Protein AF-X8H1E7-F1 (afdb_monomer_lite)

Secondary structure (DSSP, 8-state):
-----HHHHHHHHHHHHHHHHH--GGGHHHHHHHHHHHH-GGGGTTEEEEE-TTS-EEEEEE-SSSEEEEEESSTT-EEEEEE-TT--EEEEEE-GGGHHHHHHHHHHHTTEEPPPEEEETTTTEEEESS--EE--TTSTGGGSHHHHHHHHS-HHHHHHHHH---TTGGGHHHHS----TT--------

Sequence (190 aa):
MYEPSKNTVYIAIAFTSIAALVGVYSYWDDISYALCDVVKPEANNGEVRLVDDEGKSYTLINHGDGKETALYDDAEKSVTFHRDEKGDIIWDAGLASLIPTLAVGYYAFHGFSAPTAYMDAPSMTYRATSPLTPFDASTGASKSNSARVARTINEMTRNRYNTKTSNRAHRIGEKYGFGSVGARTSSGAS

Structure (mmCIF, N/CA/C/O backbone):
data_AF-X8H1E7-F1
#
_entry.id   AF-X8H1E7-F1
#
loop_
_atom_site.group_PDB
_atom_site.id
_atom_site.type_symbol
_atom_site.label_atom_id
_atom_site.label_alt_id
_atom_site.label_comp_id
_atom_site.label_asym_id
_atom_site.label_entity_id
_atom_site.label_seq_id
_atom_site.pdbx_PDB_ins_code
_atom_site.Cartn_x
_atom_site.Cartn_y
_atom_site.Cartn_z
_atom_site.occupancy
_atom_site.B_iso_or_equiv
_atom_site.auth_seq_id
_atom_site.auth_comp_id
_atom_site.auth_asym_id
_atom_site.auth_atom_id
_atom_site.pdbx_PDB_model_num
ATOM 1 N N . MET A 1 1 ? 35.673 9.311 -20.288 1.00 45.22 1 MET A N 1
ATOM 2 C CA . MET A 1 1 ? 34.444 8.833 -20.957 1.00 45.22 1 MET A CA 1
ATOM 3 C C . MET A 1 1 ? 33.704 7.948 -19.973 1.00 45.22 1 MET A C 1
ATOM 5 O O . MET A 1 1 ? 34.342 7.091 -19.382 1.00 45.22 1 MET A O 1
ATOM 9 N N . TYR A 1 2 ? 32.422 8.213 -19.724 1.00 56.69 2 TYR A N 1
ATOM 10 C CA . TYR A 1 2 ? 31.585 7.343 -18.895 1.00 56.69 2 TYR A CA 1
ATOM 11 C C . TYR A 1 2 ? 31.125 6.159 -19.746 1.00 56.69 2 TYR A C 1
ATOM 13 O O . TYR A 1 2 ? 30.546 6.373 -20.810 1.00 56.69 2 TYR A O 1
ATOM 21 N N . GLU A 1 3 ? 31.404 4.938 -19.299 1.00 66.94 3 GLU A N 1
ATOM 22 C CA . GLU A 1 3 ? 30.962 3.715 -19.964 1.00 66.94 3 GLU A CA 1
ATOM 23 C C . GLU A 1 3 ? 29.740 3.172 -19.201 1.00 66.94 3 GLU A C 1
ATOM 25 O O . GLU A 1 3 ? 29.860 2.811 -18.025 1.00 66.94 3 GLU A O 1
ATOM 30 N N . PRO A 1 4 ? 28.532 3.200 -19.792 1.00 71.69 4 PRO A N 1
ATOM 31 C CA . PRO A 1 4 ? 27.320 2.797 -19.093 1.00 71.69 4 PRO A CA 1
ATOM 32 C C . PRO A 1 4 ? 27.321 1.292 -18.807 1.00 71.69 4 PRO A C 1
ATOM 34 O O . PRO A 1 4 ? 27.738 0.478 -19.629 1.00 71.69 4 PRO A O 1
ATOM 37 N N . SER A 1 5 ? 26.800 0.907 -17.639 1.00 79.25 5 SER A N 1
ATOM 38 C CA . SER A 1 5 ? 26.659 -0.509 -17.281 1.00 79.25 5 SER A CA 1
ATOM 39 C C . SER A 1 5 ? 25.689 -1.236 -18.225 1.00 79.25 5 SER A C 1
ATOM 41 O O . SER A 1 5 ? 24.766 -0.624 -18.766 1.00 79.25 5 SER A O 1
ATOM 43 N N . LYS A 1 6 ? 25.830 -2.562 -18.372 1.00 76.75 6 LYS A N 1
ATOM 44 C CA . LYS A 1 6 ? 24.918 -3.381 -19.198 1.00 76.75 6 LYS A CA 1
ATOM 45 C C . LYS A 1 6 ? 23.444 -3.176 -18.816 1.00 76.75 6 LYS A C 1
ATOM 47 O O . LYS A 1 6 ? 22.611 -3.002 -19.699 1.00 76.75 6 LYS A O 1
ATOM 52 N N . ASN A 1 7 ? 23.133 -3.100 -17.518 1.00 72.50 7 ASN A N 1
ATOM 53 C CA . ASN A 1 7 ? 21.770 -2.854 -17.030 1.00 72.50 7 ASN A CA 1
ATOM 54 C C . ASN A 1 7 ? 21.266 -1.465 -17.446 1.00 72.50 7 ASN A C 1
ATOM 56 O O . ASN A 1 7 ? 20.119 -1.327 -17.855 1.00 72.50 7 ASN A O 1
ATOM 60 N N . THR A 1 8 ? 22.129 -0.444 -17.405 1.00 74.19 8 THR A N 1
ATOM 61 C CA . THR A 1 8 ? 21.801 0.917 -17.862 1.00 74.19 8 THR A CA 1
ATOM 62 C C . THR A 1 8 ? 21.432 0.935 -19.345 1.00 74.19 8 THR A C 1
ATOM 64 O O . THR A 1 8 ? 20.466 1.593 -19.723 1.00 74.19 8 THR A O 1
ATOM 67 N N . VAL A 1 9 ? 22.163 0.189 -20.176 1.00 72.69 9 VAL A N 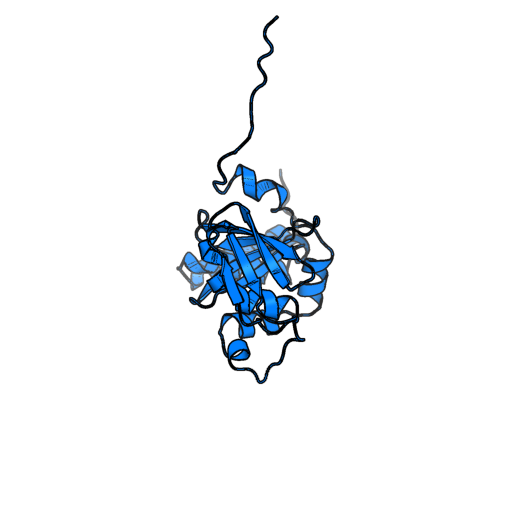1
ATOM 68 C CA . VAL A 1 9 ? 21.893 0.090 -21.618 1.00 72.69 9 VAL A CA 1
ATOM 69 C C . VAL A 1 9 ? 20.569 -0.631 -21.885 1.00 72.69 9 VAL A C 1
ATOM 71 O O . VAL A 1 9 ? 19.754 -0.122 -22.650 1.00 72.69 9 VAL A O 1
ATOM 74 N N . TYR A 1 10 ? 20.307 -1.765 -21.225 1.00 72.31 10 TYR A N 1
ATOM 75 C CA . TYR A 1 10 ? 19.039 -2.491 -21.382 1.00 72.31 10 TYR A CA 1
ATOM 76 C C . TYR A 1 10 ? 17.830 -1.667 -20.947 1.00 72.31 10 TYR A C 1
ATOM 78 O O . TYR A 1 10 ? 16.825 -1.630 -21.655 1.00 72.31 10 TYR A O 1
ATOM 86 N N . ILE A 1 11 ? 17.945 -0.969 -19.817 1.00 72.69 11 ILE A N 1
ATOM 87 C CA . ILE A 1 11 ? 16.899 -0.075 -19.325 1.00 72.69 11 ILE A CA 1
ATOM 88 C C . ILE A 1 11 ? 16.639 1.040 -20.346 1.00 72.69 11 ILE A C 1
ATOM 90 O O . ILE A 1 11 ? 15.492 1.259 -20.729 1.00 72.69 11 ILE A O 1
ATOM 94 N N . ALA A 1 12 ? 17.688 1.697 -20.849 1.00 69.12 12 ALA A N 1
ATOM 95 C CA . ALA A 1 12 ? 17.550 2.763 -21.838 1.00 69.12 12 ALA A CA 1
ATOM 96 C C . ALA A 1 12 ? 16.874 2.283 -23.135 1.00 69.12 12 ALA A C 1
ATOM 98 O O . ALA A 1 12 ? 15.976 2.958 -23.629 1.00 69.12 12 ALA A O 1
ATOM 99 N N . ILE A 1 13 ? 17.255 1.108 -23.654 1.00 70.19 13 ILE A N 1
ATOM 100 C CA . ILE A 1 13 ? 16.641 0.510 -24.854 1.00 70.19 13 ILE A CA 1
ATOM 101 C C . ILE A 1 13 ? 15.160 0.180 -24.618 1.00 70.19 13 ILE A C 1
ATOM 103 O O . ILE A 1 13 ? 14.323 0.421 -25.490 1.00 70.19 13 ILE A O 1
ATOM 107 N N . ALA A 1 14 ? 14.808 -0.355 -23.448 1.00 68.19 14 ALA A N 1
ATOM 108 C CA . ALA A 1 14 ? 13.420 -0.667 -23.125 1.00 68.19 14 ALA A CA 1
ATOM 109 C C . ALA A 1 14 ? 12.560 0.605 -23.017 1.00 68.19 14 ALA A C 1
ATOM 111 O O . ALA A 1 14 ? 11.480 0.664 -23.605 1.00 68.19 14 ALA A O 1
ATOM 112 N N . PHE A 1 15 ? 13.059 1.654 -22.355 1.00 68.31 15 PHE A N 1
ATOM 113 C CA . PHE A 1 15 ? 12.356 2.937 -22.262 1.00 68.31 15 PHE A CA 1
ATOM 114 C C . PHE A 1 15 ? 12.151 3.601 -23.630 1.00 68.31 15 PHE A C 1
ATOM 116 O O . PHE A 1 15 ? 11.044 4.062 -23.910 1.00 68.31 15 PHE A O 1
ATOM 123 N N . THR A 1 16 ? 13.163 3.620 -24.508 1.00 63.16 16 THR A N 1
ATOM 124 C CA . THR A 1 16 ? 13.024 4.211 -25.854 1.00 63.16 16 THR A CA 1
ATOM 125 C C . THR A 1 16 ? 12.046 3.432 -26.731 1.00 63.16 16 THR A C 1
ATOM 127 O O . THR A 1 16 ? 11.277 4.040 -27.476 1.00 63.16 16 THR A O 1
ATOM 130 N N . SER A 1 17 ? 12.014 2.105 -26.597 1.00 60.66 17 SER A N 1
ATOM 131 C CA . SER A 1 17 ? 11.079 1.242 -27.329 1.00 60.66 17 SER A CA 1
ATOM 132 C C . SER A 1 17 ? 9.625 1.465 -26.894 1.00 60.66 17 SER A C 1
ATOM 134 O O . SER A 1 17 ? 8.731 1.529 -27.734 1.00 60.66 17 SER A O 1
ATOM 136 N N . ILE A 1 18 ? 9.379 1.633 -25.589 1.00 61.84 18 ILE A N 1
ATOM 137 C CA . ILE A 1 18 ? 8.033 1.865 -25.039 1.00 61.84 18 ILE A CA 1
ATOM 138 C C . ILE A 1 18 ? 7.563 3.305 -25.307 1.00 61.84 18 ILE A C 1
ATOM 140 O O . ILE A 1 18 ? 6.402 3.514 -25.662 1.00 61.84 18 ILE A O 1
ATOM 144 N N . ALA A 1 19 ? 8.461 4.296 -25.223 1.00 60.09 19 ALA A N 1
ATOM 145 C CA . ALA A 1 19 ? 8.151 5.700 -25.523 1.00 60.09 19 ALA A CA 1
ATOM 146 C C . ALA A 1 19 ? 7.616 5.880 -26.949 1.00 60.09 19 ALA A C 1
ATOM 148 O O . ALA A 1 19 ? 6.687 6.655 -27.169 1.00 60.09 19 ALA A O 1
ATOM 149 N N . ALA A 1 20 ? 8.184 5.136 -27.902 1.00 59.09 20 ALA A N 1
ATOM 150 C CA . ALA A 1 20 ? 7.786 5.166 -29.305 1.00 59.09 20 ALA A CA 1
ATOM 151 C C . ALA A 1 20 ? 6.394 4.557 -29.567 1.00 59.09 20 ALA A C 1
ATOM 153 O O . ALA A 1 20 ? 5.802 4.836 -30.606 1.00 59.09 20 ALA A O 1
ATOM 154 N N . LEU A 1 21 ? 5.871 3.739 -28.645 1.00 57.88 21 LEU A N 1
ATOM 155 C CA . LEU A 1 21 ? 4.601 3.022 -28.799 1.00 57.88 21 LEU A CA 1
ATOM 156 C C . LEU A 1 21 ? 3.426 3.691 -28.083 1.00 57.88 21 LEU A C 1
ATOM 158 O O . LEU A 1 21 ? 2.322 3.702 -28.620 1.00 57.88 21 LEU A O 1
ATOM 162 N N . VAL A 1 22 ? 3.629 4.194 -26.861 1.00 55.81 22 VAL A N 1
ATOM 163 C CA . VAL A 1 22 ? 2.497 4.437 -25.946 1.00 55.81 22 VAL A CA 1
ATOM 164 C C . VAL A 1 22 ? 2.118 5.913 -25.833 1.00 55.81 22 VAL A C 1
ATOM 166 O O . VAL A 1 22 ? 0.977 6.195 -25.498 1.00 55.81 22 VAL A O 1
ATOM 169 N N . GLY A 1 23 ? 3.007 6.865 -26.145 1.00 48.59 23 GLY A N 1
ATOM 170 C CA . GLY A 1 23 ? 2.704 8.308 -26.247 1.00 48.59 23 GLY A CA 1
ATOM 171 C C . GLY A 1 23 ? 2.131 9.010 -24.999 1.00 48.59 23 GLY A C 1
ATOM 172 O O . GLY A 1 23 ? 2.003 10.232 -24.997 1.00 48.59 23 GLY A O 1
ATOM 173 N N . VAL A 1 24 ? 1.790 8.281 -23.934 1.00 54.44 24 VAL A N 1
ATOM 174 C CA . VAL A 1 24 ? 1.043 8.790 -22.781 1.00 54.44 24 VAL A CA 1
ATOM 175 C C . VAL A 1 24 ? 1.924 8.764 -21.536 1.00 54.44 24 VAL A C 1
ATOM 177 O O . VAL A 1 24 ? 2.393 7.714 -21.101 1.00 54.44 24 VAL A O 1
ATOM 180 N N . TYR A 1 25 ? 2.121 9.942 -20.941 1.00 57.72 25 TYR A N 1
ATOM 181 C CA . TYR A 1 25 ? 3.001 10.139 -19.791 1.00 57.72 25 TYR A CA 1
ATOM 182 C C . TYR A 1 25 ? 2.487 9.527 -18.472 1.00 57.72 25 TYR A C 1
ATOM 184 O O . TYR A 1 25 ? 3.275 9.326 -17.554 1.00 57.72 25 TYR A O 1
ATOM 192 N N . SER A 1 26 ? 1.195 9.205 -18.368 1.00 59.78 26 SER A N 1
ATOM 193 C CA . SER A 1 26 ? 0.555 8.789 -17.109 1.00 59.78 26 SER A CA 1
ATOM 194 C C . SER A 1 26 ? 0.911 7.381 -16.624 1.00 59.78 26 SER A C 1
ATOM 196 O O . SER A 1 26 ? 0.571 7.049 -15.500 1.00 59.78 26 SER A O 1
ATOM 198 N N . TYR A 1 27 ? 1.567 6.552 -17.442 1.00 70.19 27 TYR A N 1
ATOM 199 C CA . TYR A 1 27 ? 1.912 5.164 -17.085 1.00 70.19 27 TYR A CA 1
ATOM 200 C C . TYR A 1 27 ? 3.412 4.940 -16.891 1.00 70.19 27 TYR A C 1
ATOM 202 O O . TYR A 1 27 ? 3.842 3.811 -16.653 1.00 70.19 27 TYR A O 1
ATOM 210 N N . TRP A 1 28 ? 4.232 5.989 -17.018 1.00 77.25 28 TRP A N 1
ATOM 211 C CA . TRP A 1 28 ? 5.689 5.853 -16.953 1.00 77.25 28 TRP A CA 1
ATOM 212 C C . TRP A 1 28 ? 6.166 5.244 -15.648 1.00 77.25 28 TRP A C 1
ATOM 214 O O . TRP A 1 28 ? 7.135 4.494 -15.641 1.00 77.25 28 TRP A O 1
ATOM 224 N N . ASP A 1 29 ? 5.469 5.542 -14.569 1.00 82.50 29 ASP A N 1
ATOM 225 C CA . ASP A 1 29 ? 5.799 5.134 -13.218 1.00 82.50 29 ASP A CA 1
ATOM 226 C C . ASP A 1 29 ? 5.523 3.638 -12.974 1.00 82.50 29 ASP A C 1
ATOM 228 O O . ASP A 1 29 ? 6.336 2.948 -12.346 1.00 82.50 29 ASP A O 1
ATOM 232 N N . ASP A 1 30 ? 4.451 3.111 -13.571 1.00 83.06 30 ASP A N 1
ATOM 233 C CA . ASP A 1 30 ? 4.126 1.681 -13.597 1.00 83.06 30 ASP A CA 1
ATOM 234 C C . ASP A 1 30 ? 5.052 0.910 -14.554 1.00 83.06 30 ASP A C 1
ATOM 236 O O . ASP A 1 30 ? 5.577 -0.150 -14.205 1.00 83.06 30 ASP A O 1
ATOM 240 N N . ILE A 1 31 ? 5.331 1.475 -15.737 1.00 81.25 31 ILE A N 1
ATOM 241 C CA . ILE A 1 31 ? 6.280 0.920 -16.717 1.00 81.25 31 ILE A CA 1
ATOM 242 C C . ILE A 1 31 ? 7.686 0.841 -16.117 1.00 81.25 31 ILE A C 1
ATOM 244 O O . ILE A 1 31 ? 8.355 -0.185 -16.235 1.00 81.25 31 ILE A O 1
ATOM 248 N N . SER A 1 32 ? 8.128 1.912 -15.456 1.00 83.62 32 SER A N 1
ATOM 249 C CA . SER A 1 32 ? 9.438 1.986 -14.810 1.00 83.62 32 SER A CA 1
ATOM 250 C C . SER A 1 32 ? 9.561 0.934 -13.725 1.00 83.62 32 SER A C 1
ATOM 252 O O . SER A 1 32 ? 10.564 0.225 -13.678 1.00 83.62 32 SER A O 1
ATOM 254 N N . TYR A 1 33 ? 8.531 0.793 -12.885 1.00 87.12 33 TYR A N 1
ATOM 255 C CA . TYR A 1 33 ? 8.518 -0.224 -11.846 1.00 87.12 33 TYR A CA 1
ATOM 256 C C . TYR A 1 33 ? 8.598 -1.630 -12.442 1.00 87.12 33 TYR A C 1
ATOM 258 O O . TYR A 1 33 ? 9.482 -2.391 -12.054 1.00 87.12 33 TYR A O 1
ATOM 266 N N . ALA A 1 34 ? 7.738 -1.961 -13.411 1.00 86.38 34 ALA A N 1
ATOM 267 C CA . ALA A 1 34 ? 7.703 -3.282 -14.036 1.00 86.38 34 ALA A CA 1
ATOM 268 C C . ALA A 1 34 ? 9.021 -3.628 -14.749 1.00 86.38 34 ALA A C 1
ATOM 270 O O . ALA A 1 34 ? 9.523 -4.745 -14.628 1.00 86.38 34 ALA A O 1
ATOM 271 N N . LEU A 1 35 ? 9.622 -2.664 -15.450 1.00 84.75 35 LEU A N 1
ATOM 272 C CA . LEU A 1 35 ? 10.914 -2.846 -16.108 1.00 84.75 35 LEU A CA 1
ATOM 273 C C . LEU A 1 35 ? 12.042 -3.054 -15.093 1.00 84.75 35 LEU A C 1
ATOM 275 O O . LEU A 1 35 ? 12.854 -3.967 -15.256 1.00 84.75 35 LEU A O 1
ATOM 279 N N . CYS A 1 36 ? 12.092 -2.228 -14.044 1.00 85.94 36 CYS A N 1
ATOM 280 C CA . CYS A 1 36 ? 13.044 -2.403 -12.954 1.00 85.94 36 CYS A CA 1
ATOM 281 C C . CYS A 1 36 ? 12.858 -3.764 -12.289 1.00 85.94 36 CYS A C 1
ATOM 283 O O . CYS A 1 36 ? 13.849 -4.424 -12.014 1.00 85.94 36 CYS A O 1
ATOM 285 N N . ASP A 1 37 ? 11.628 -4.244 -12.115 1.00 85.38 37 ASP A N 1
ATOM 286 C CA . ASP A 1 37 ? 11.382 -5.533 -11.474 1.00 85.38 37 ASP A CA 1
ATOM 287 C C . ASP A 1 37 ? 12.004 -6.713 -12.236 1.00 85.38 37 ASP A C 1
ATOM 289 O O . ASP A 1 37 ? 12.444 -7.685 -11.626 1.00 85.38 37 ASP A O 1
ATOM 293 N N . VAL A 1 38 ? 12.107 -6.592 -13.562 1.00 84.50 38 VAL A N 1
ATOM 294 C CA . VAL A 1 38 ? 12.705 -7.607 -14.440 1.00 84.50 38 VAL A CA 1
ATOM 295 C C . VAL A 1 38 ? 14.215 -7.416 -14.610 1.00 84.50 38 VAL A C 1
ATOM 297 O O . VAL A 1 38 ? 14.971 -8.384 -14.565 1.00 84.50 38 VAL A O 1
ATOM 300 N N . VAL A 1 39 ? 14.672 -6.182 -14.846 1.00 83.69 39 VAL A N 1
ATOM 301 C CA . VAL A 1 39 ? 16.054 -5.899 -15.286 1.00 83.69 39 VAL A CA 1
ATOM 302 C C . VAL A 1 39 ? 16.974 -5.520 -14.128 1.00 83.69 39 VAL A C 1
ATOM 304 O O . VAL A 1 39 ? 18.175 -5.792 -14.166 1.00 83.69 39 VAL A O 1
ATOM 307 N N . LYS A 1 40 ? 16.428 -4.848 -13.115 1.00 86.12 40 LYS A N 1
ATOM 308 C CA . LYS A 1 40 ? 17.173 -4.314 -11.975 1.00 86.12 40 LYS A CA 1
ATOM 309 C C . LYS A 1 40 ? 16.310 -4.353 -10.704 1.00 86.12 40 LYS A C 1
ATOM 311 O O . LYS A 1 40 ? 15.963 -3.292 -10.172 1.00 86.12 40 LYS A O 1
ATOM 316 N N . PRO A 1 41 ? 15.914 -5.551 -10.233 1.00 84.69 41 PRO A N 1
ATOM 317 C CA . PRO A 1 41 ? 14.927 -5.706 -9.164 1.00 84.69 41 PRO A CA 1
ATOM 318 C C . PRO A 1 41 ? 15.330 -4.988 -7.872 1.00 84.69 41 PRO A C 1
ATOM 320 O O . PRO A 1 41 ? 14.475 -4.537 -7.110 1.00 84.69 41 PRO A O 1
ATOM 323 N N . GLU A 1 42 ? 16.628 -4.829 -7.624 1.00 87.19 42 GLU A N 1
ATOM 324 C CA . GLU A 1 42 ? 17.160 -4.098 -6.480 1.00 87.19 42 GLU A CA 1
ATOM 325 C C . GLU A 1 42 ? 16.832 -2.595 -6.489 1.00 87.19 42 GLU A C 1
ATOM 327 O O . GLU A 1 42 ? 16.895 -1.953 -5.441 1.00 87.19 42 GLU A O 1
ATOM 332 N N . ALA A 1 43 ? 16.467 -2.021 -7.642 1.00 87.44 43 ALA A N 1
ATOM 333 C CA . ALA A 1 43 ? 16.005 -0.637 -7.734 1.00 87.44 43 ALA A CA 1
ATOM 334 C C . ALA A 1 43 ? 14.638 -0.433 -7.061 1.00 87.44 43 ALA A C 1
ATOM 336 O O . ALA A 1 43 ? 14.378 0.658 -6.567 1.00 87.44 43 ALA A O 1
ATOM 337 N N . ASN A 1 44 ? 13.829 -1.495 -6.984 1.00 93.12 44 ASN A N 1
ATOM 338 C CA . ASN A 1 44 ? 12.518 -1.515 -6.334 1.00 93.12 44 ASN A CA 1
ATOM 339 C C . ASN A 1 44 ? 12.589 -2.071 -4.896 1.00 93.12 44 ASN A C 1
ATOM 341 O O . ASN A 1 44 ? 11.575 -2.477 -4.331 1.00 93.12 44 ASN A O 1
ATOM 345 N N . ASN A 1 45 ? 13.782 -2.176 -4.300 1.00 95.31 45 ASN A N 1
ATOM 346 C CA . ASN A 1 45 ? 13.914 -2.652 -2.922 1.00 95.31 45 ASN A CA 1
ATOM 347 C C . ASN A 1 45 ? 13.093 -1.777 -1.970 1.00 95.31 45 ASN A C 1
ATOM 349 O O . ASN A 1 45 ? 13.197 -0.555 -2.025 1.00 95.31 45 ASN A O 1
ATOM 353 N N . GLY A 1 46 ? 12.305 -2.405 -1.094 1.00 96.19 46 GLY A N 1
ATOM 354 C CA . GLY A 1 46 ? 11.423 -1.685 -0.176 1.00 96.19 46 GLY A CA 1
ATOM 3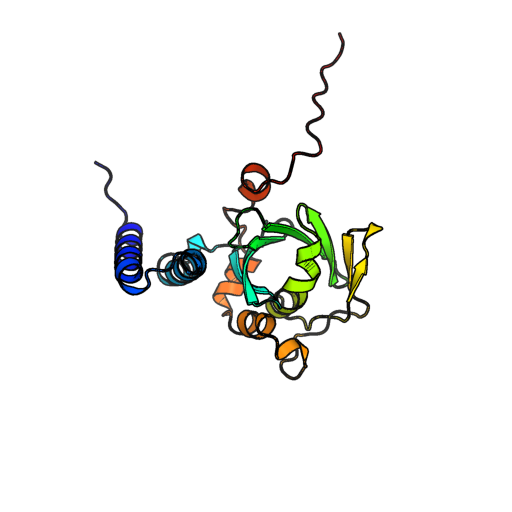55 C C . GLY A 1 46 ? 10.257 -0.969 -0.858 1.00 96.19 46 GLY A C 1
ATOM 356 O O . GLY A 1 46 ? 9.662 -0.092 -0.244 1.00 96.19 46 GLY A O 1
ATOM 357 N N . GLU A 1 47 ? 9.943 -1.281 -2.119 1.00 95.81 47 GLU A N 1
ATOM 358 C CA . GLU A 1 47 ? 8.912 -0.576 -2.880 1.00 95.81 47 GLU A CA 1
ATOM 359 C C . GLU A 1 47 ? 7.976 -1.531 -3.608 1.00 95.81 47 GLU A C 1
ATOM 361 O O . GLU A 1 47 ? 8.387 -2.539 -4.195 1.00 95.81 47 GLU A O 1
ATOM 366 N N . VAL A 1 48 ? 6.695 -1.177 -3.622 1.00 96.31 48 VAL A N 1
ATOM 367 C CA . VAL A 1 48 ? 5.696 -1.918 -4.379 1.00 96.31 48 VAL A CA 1
ATOM 368 C C . VAL A 1 48 ? 4.672 -1.001 -5.025 1.00 96.31 48 VAL A C 1
ATOM 370 O O . VAL A 1 48 ? 4.245 -0.016 -4.429 1.00 96.31 48 VAL A O 1
ATOM 373 N N . ARG A 1 49 ? 4.288 -1.321 -6.264 1.00 94.88 49 ARG A N 1
ATOM 374 C CA . ARG A 1 49 ? 3.200 -0.636 -6.964 1.00 94.88 49 ARG A CA 1
ATOM 375 C C . ARG A 1 49 ? 1.862 -1.242 -6.581 1.00 94.88 49 ARG A C 1
ATOM 377 O O . ARG A 1 49 ? 1.664 -2.452 -6.689 1.00 94.88 49 ARG A O 1
ATOM 384 N N . LEU A 1 50 ? 0.959 -0.381 -6.141 1.00 95.00 50 LEU A N 1
ATOM 385 C CA . LEU A 1 50 ? -0.408 -0.710 -5.770 1.00 95.00 50 LEU A CA 1
ATOM 386 C C . LEU A 1 50 ? -1.366 0.283 -6.426 1.00 95.00 50 LEU A C 1
ATOM 388 O O . LEU A 1 50 ? -0.958 1.281 -7.017 1.00 95.00 50 LEU A O 1
ATOM 392 N N . VAL A 1 51 ? -2.651 -0.029 -6.319 1.00 93.75 51 VAL A N 1
ATOM 393 C CA . VAL A 1 51 ? -3.751 0.802 -6.799 1.00 93.75 51 VAL A CA 1
ATOM 394 C C . VAL A 1 51 ? -4.725 0.984 -5.644 1.00 93.75 51 VAL A C 1
ATOM 396 O O . VAL A 1 51 ? -4.955 0.035 -4.891 1.00 93.75 51 VAL A O 1
ATOM 399 N N . ASP A 1 52 ? -5.260 2.188 -5.474 1.00 93.81 52 ASP A N 1
ATOM 400 C CA . ASP A 1 52 ? -6.277 2.481 -4.462 1.00 93.81 52 ASP A CA 1
ATOM 401 C C . ASP A 1 52 ? -7.694 2.119 -4.955 1.00 93.81 52 ASP A C 1
ATOM 403 O O . ASP A 1 52 ? -7.898 1.665 -6.086 1.00 93.81 52 ASP A O 1
ATOM 407 N N . ASP A 1 53 ? -8.704 2.280 -4.104 1.00 90.69 53 ASP A N 1
ATOM 408 C CA . ASP A 1 53 ? -10.091 1.972 -4.476 1.00 90.69 53 ASP A CA 1
ATOM 409 C C . ASP A 1 53 ? -10.685 2.938 -5.518 1.00 90.69 53 ASP A C 1
ATOM 411 O O . ASP A 1 53 ? -11.677 2.601 -6.168 1.00 90.69 53 ASP A O 1
ATOM 415 N N . GLU A 1 54 ? -10.060 4.097 -5.741 1.00 90.62 54 GLU A N 1
ATOM 416 C CA . GLU A 1 54 ? -10.422 5.046 -6.800 1.00 90.62 54 GLU A CA 1
ATOM 417 C C . GLU A 1 54 ? -9.739 4.726 -8.142 1.00 90.62 54 GLU A C 1
ATOM 419 O O . GLU A 1 54 ? -10.004 5.388 -9.148 1.00 90.62 54 GLU A O 1
ATOM 424 N N . GLY A 1 55 ? -8.885 3.698 -8.190 1.00 89.81 55 GLY A N 1
ATOM 425 C CA . GLY A 1 55 ? -8.156 3.296 -9.391 1.00 89.81 55 GLY A CA 1
ATOM 426 C C . GLY A 1 55 ? -6.874 4.091 -9.640 1.00 89.81 55 GLY A C 1
ATOM 427 O O . GLY A 1 55 ? -6.344 4.042 -10.750 1.00 89.81 55 GLY A O 1
ATOM 428 N N . LYS A 1 56 ? -6.368 4.822 -8.643 1.00 91.44 56 LYS A N 1
ATOM 429 C CA . LYS A 1 56 ? -5.125 5.593 -8.741 1.00 91.44 56 LYS A CA 1
ATOM 430 C C . LYS A 1 56 ? -3.931 4.741 -8.325 1.00 91.44 56 LYS A C 1
ATOM 432 O O . LYS A 1 56 ? -3.932 4.138 -7.251 1.00 91.44 56 LYS A O 1
ATOM 437 N N . SER A 1 57 ? -2.904 4.727 -9.170 1.00 92.25 57 SER A N 1
ATOM 438 C CA . SER A 1 57 ? -1.631 4.070 -8.882 1.00 92.25 57 SER A CA 1
ATOM 439 C C . SER A 1 57 ? -0.834 4.844 -7.830 1.00 92.25 57 SER A C 1
ATOM 441 O O . SER A 1 57 ? -0.793 6.079 -7.822 1.00 92.25 57 SER A O 1
ATOM 443 N N . TYR A 1 58 ? -0.172 4.104 -6.944 1.00 93.56 58 TYR A N 1
ATOM 444 C CA . TYR A 1 58 ? 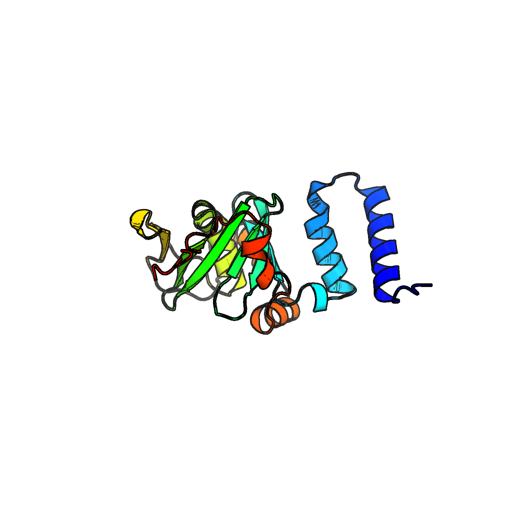0.790 4.645 -5.991 1.00 93.56 58 TYR A CA 1
ATOM 445 C C . TYR A 1 58 ? 1.930 3.655 -5.744 1.00 93.56 58 TYR A C 1
ATOM 447 O O . TYR A 1 58 ? 1.785 2.438 -5.891 1.00 93.56 58 TYR A O 1
ATOM 455 N N . THR A 1 59 ? 3.092 4.178 -5.358 1.00 94.88 59 THR A N 1
ATOM 456 C CA . THR A 1 59 ? 4.160 3.367 -4.772 1.00 94.88 59 THR A CA 1
ATOM 457 C C . THR A 1 59 ? 3.977 3.335 -3.262 1.00 94.88 59 THR A C 1
ATOM 459 O O . THR A 1 59 ? 4.021 4.381 -2.618 1.00 94.88 59 THR A O 1
ATOM 462 N N . LEU A 1 60 ? 3.830 2.146 -2.686 1.00 96.81 60 LEU A N 1
ATOM 463 C CA . LEU A 1 60 ? 4.020 1.935 -1.259 1.00 96.81 60 LEU A CA 1
ATOM 464 C C . LEU A 1 60 ? 5.518 1.753 -0.976 1.00 96.81 60 LEU A C 1
ATOM 466 O O . LEU A 1 60 ? 6.191 0.960 -1.639 1.00 96.81 60 LEU A O 1
ATOM 470 N N . ILE A 1 61 ? 6.037 2.517 -0.020 1.00 96.31 61 ILE A N 1
ATOM 471 C CA . ILE A 1 61 ? 7.462 2.656 0.287 1.00 96.31 61 ILE A CA 1
ATOM 472 C C . ILE A 1 61 ? 7.694 2.240 1.738 1.00 96.31 61 ILE A C 1
ATOM 474 O O . ILE A 1 61 ? 7.175 2.888 2.642 1.00 96.31 61 ILE A O 1
ATOM 478 N N . ASN A 1 62 ? 8.521 1.218 1.952 1.00 97.25 62 ASN A N 1
ATOM 479 C CA . ASN A 1 62 ? 8.969 0.774 3.268 1.00 97.25 62 ASN A CA 1
ATOM 480 C C . ASN A 1 62 ? 10.173 1.603 3.745 1.00 97.25 62 ASN A C 1
ATOM 482 O O . ASN A 1 62 ? 11.215 1.651 3.077 1.00 97.25 62 ASN A O 1
ATOM 486 N N . HIS A 1 63 ? 10.056 2.210 4.926 1.00 95.69 63 HIS A N 1
ATOM 487 C CA . HIS A 1 63 ? 11.133 2.983 5.558 1.00 95.69 63 HIS A CA 1
ATOM 488 C C . HIS A 1 63 ? 12.076 2.116 6.402 1.00 95.69 63 HIS A C 1
ATOM 490 O O . HIS A 1 63 ? 13.207 2.512 6.676 1.00 95.69 63 HIS A O 1
ATOM 496 N N . GLY A 1 64 ? 11.665 0.901 6.763 1.00 94.56 64 GLY A N 1
ATOM 497 C CA . GLY A 1 64 ? 12.434 -0.029 7.594 1.00 94.56 64 GLY A CA 1
ATOM 498 C C . GLY A 1 64 ? 12.406 0.275 9.095 1.00 94.56 64 GLY A C 1
ATOM 499 O O . GLY A 1 64 ? 12.986 -0.480 9.869 1.00 94.56 64 GLY A O 1
ATOM 500 N N . ASP A 1 65 ? 11.716 1.335 9.516 1.00 92.62 65 ASP A N 1
ATOM 501 C CA . ASP A 1 65 ? 11.475 1.716 10.915 1.00 92.62 65 ASP A CA 1
ATOM 502 C C . ASP A 1 65 ? 10.028 1.428 11.370 1.00 92.62 65 ASP A C 1
ATOM 504 O O . ASP A 1 65 ? 9.609 1.857 12.442 1.00 92.62 65 ASP A O 1
ATOM 508 N N . GLY A 1 66 ? 9.266 0.695 10.550 1.00 92.88 66 GLY A N 1
ATOM 509 C CA . GLY A 1 66 ? 7.844 0.415 10.760 1.00 92.88 66 GLY A CA 1
ATOM 510 C C . GLY A 1 66 ? 6.902 1.432 10.112 1.00 92.88 66 GLY A C 1
ATOM 511 O O . GLY A 1 66 ? 5.694 1.197 10.103 1.00 92.88 66 GLY A O 1
ATOM 512 N N . LYS A 1 67 ? 7.429 2.524 9.539 1.00 95.69 67 LYS A N 1
ATOM 513 C CA . LYS A 1 67 ? 6.645 3.480 8.754 1.00 95.69 67 LYS A CA 1
ATOM 514 C C . LYS A 1 67 ? 6.621 3.119 7.279 1.00 95.69 67 LYS A C 1
ATOM 516 O O . LYS A 1 67 ? 7.554 2.535 6.718 1.00 95.69 67 LYS A O 1
ATOM 521 N N . GLU A 1 68 ? 5.543 3.536 6.639 1.00 97.50 68 GLU A N 1
ATOM 522 C CA . GLU A 1 68 ? 5.276 3.314 5.231 1.00 97.50 68 GLU A CA 1
ATOM 523 C C . GLU A 1 68 ? 4.753 4.607 4.604 1.00 97.50 68 GLU A C 1
ATOM 525 O O . GLU A 1 68 ? 4.006 5.360 5.230 1.00 97.50 68 GLU A O 1
ATOM 530 N N . THR A 1 69 ? 5.147 4.888 3.362 1.00 96.44 69 THR A N 1
ATOM 531 C CA . THR A 1 69 ? 4.583 6.007 2.594 1.00 96.44 69 THR A CA 1
ATOM 532 C C . THR A 1 69 ? 3.893 5.492 1.350 1.00 96.44 69 THR A C 1
ATOM 534 O O . THR A 1 69 ? 4.511 4.807 0.540 1.00 96.44 69 THR A O 1
ATOM 537 N N . ALA A 1 70 ? 2.638 5.883 1.152 1.00 95.88 70 ALA A N 1
ATOM 538 C CA . ALA A 1 70 ? 1.992 5.805 -0.148 1.00 95.88 70 ALA A CA 1
ATOM 539 C C . ALA A 1 70 ? 2.281 7.097 -0.919 1.00 95.88 70 ALA A C 1
ATOM 541 O O . ALA A 1 70 ? 1.818 8.171 -0.533 1.00 95.88 70 ALA A O 1
ATOM 542 N N . LEU A 1 71 ? 3.074 6.993 -1.983 1.00 93.56 71 LEU A N 1
ATOM 543 C CA . LEU A 1 71 ? 3.424 8.085 -2.888 1.00 93.56 71 LEU A CA 1
ATOM 544 C C . LEU A 1 71 ? 2.686 7.885 -4.213 1.00 93.56 71 LEU A C 1
ATOM 546 O O . LEU A 1 71 ? 2.998 6.950 -4.953 1.00 93.56 71 LEU A O 1
ATOM 550 N N . TYR A 1 72 ? 1.709 8.740 -4.495 1.00 91.50 72 TYR A N 1
ATOM 551 C CA . TYR A 1 72 ? 0.962 8.708 -5.749 1.00 91.50 72 TYR A CA 1
ATOM 552 C C . TYR A 1 72 ? 1.777 9.348 -6.878 1.00 91.50 72 TYR A C 1
ATOM 554 O O . TYR A 1 72 ? 2.695 10.131 -6.632 1.00 91.50 72 TYR A O 1
ATOM 562 N N . ASP A 1 73 ? 1.424 9.022 -8.121 1.00 85.56 73 ASP A N 1
ATOM 563 C CA . ASP A 1 73 ? 2.127 9.526 -9.316 1.00 85.56 73 ASP A CA 1
ATOM 564 C C . ASP A 1 73 ? 2.013 11.052 -9.471 1.00 85.56 73 ASP A C 1
ATOM 566 O O . ASP A 1 73 ? 2.873 11.710 -10.056 1.00 85.56 73 ASP A O 1
ATOM 570 N N . ASP A 1 74 ? 0.957 11.630 -8.898 1.00 78.00 74 ASP A N 1
ATOM 571 C CA . ASP A 1 74 ? 0.862 13.061 -8.641 1.00 78.00 74 ASP A CA 1
ATOM 572 C C . ASP A 1 74 ? 1.776 13.387 -7.454 1.00 78.00 74 ASP A C 1
ATOM 574 O O . ASP A 1 74 ? 1.411 13.141 -6.305 1.00 78.00 74 ASP A O 1
ATOM 578 N N . ALA A 1 75 ? 2.985 13.877 -7.743 1.00 61.19 75 ALA A N 1
ATOM 579 C CA . ALA A 1 75 ? 4.100 13.978 -6.796 1.00 61.19 75 ALA A CA 1
ATOM 580 C C . ALA A 1 75 ? 3.804 14.778 -5.509 1.00 61.19 75 ALA A C 1
ATOM 582 O O . ALA A 1 75 ? 4.569 14.695 -4.550 1.00 61.19 75 ALA A O 1
ATOM 583 N N . GLU A 1 76 ? 2.710 15.537 -5.456 1.00 72.69 76 GLU A N 1
ATOM 584 C CA . GLU A 1 76 ? 2.270 16.266 -4.260 1.00 72.69 76 GLU A CA 1
ATOM 585 C C . GLU A 1 76 ? 1.350 15.435 -3.346 1.00 72.69 76 GLU A C 1
ATOM 587 O O . GLU A 1 76 ? 1.099 15.800 -2.196 1.00 72.69 76 GLU A O 1
ATOM 592 N N . LYS A 1 77 ? 0.847 14.293 -3.824 1.00 88.31 77 LYS A N 1
ATOM 593 C CA . LYS A 1 77 ? -0.070 13.421 -3.090 1.00 88.31 77 LYS A CA 1
ATOM 594 C C . LYS A 1 77 ? 0.682 12.264 -2.468 1.00 88.31 77 LYS A C 1
ATOM 596 O O . LYS A 1 77 ? 0.986 11.253 -3.100 1.00 88.31 77 LYS A O 1
ATOM 601 N N . SER A 1 78 ? 0.934 12.394 -1.176 1.00 92.50 78 SER A N 1
ATOM 602 C CA . SER A 1 78 ? 1.479 11.301 -0.392 1.00 92.50 78 SER A CA 1
ATOM 603 C C . SER A 1 78 ? 0.934 11.285 1.024 1.00 92.50 78 SER A C 1
ATOM 605 O O . SER A 1 78 ? 0.454 12.294 1.549 1.00 92.50 78 SER A O 1
ATOM 607 N N . VAL A 1 79 ? 0.992 10.107 1.634 1.00 94.12 79 VAL A N 1
ATOM 608 C CA . VAL A 1 79 ? 0.680 9.917 3.045 1.00 94.12 79 VAL A CA 1
ATOM 609 C C . VAL A 1 79 ? 1.676 8.952 3.659 1.00 94.12 79 VAL A C 1
ATOM 611 O O . VAL A 1 79 ? 1.931 7.884 3.106 1.00 94.12 79 VAL A O 1
ATOM 614 N N . THR A 1 80 ? 2.241 9.352 4.791 1.00 95.50 80 THR A N 1
ATOM 615 C CA . THR A 1 80 ? 3.119 8.526 5.615 1.00 95.50 80 THR A CA 1
ATOM 616 C C . THR A 1 80 ? 2.357 8.109 6.857 1.00 95.50 80 THR A C 1
ATOM 618 O O . THR A 1 80 ? 1.680 8.934 7.476 1.00 95.50 80 THR A O 1
ATOM 621 N N . PHE A 1 81 ? 2.449 6.833 7.195 1.00 97.00 81 PHE A N 1
ATOM 622 C CA . PHE A 1 81 ? 1.714 6.223 8.289 1.00 97.00 81 PHE A CA 1
ATOM 623 C C . PHE A 1 81 ? 2.471 5.013 8.836 1.00 97.00 81 PHE A C 1
ATOM 625 O O . PHE A 1 81 ? 3.409 4.512 8.213 1.00 97.00 81 PHE A O 1
ATOM 632 N N . HIS A 1 82 ? 2.019 4.501 9.971 1.00 97.06 82 HIS A N 1
ATOM 633 C CA . HIS A 1 82 ? 2.389 3.181 10.468 1.00 97.06 82 HIS A CA 1
ATOM 634 C C . HIS A 1 82 ? 1.136 2.417 10.888 1.00 97.06 82 HIS A C 1
ATOM 636 O O . HIS A 1 82 ? 0.127 3.015 11.272 1.00 97.06 82 HIS A O 1
ATOM 642 N N . ARG A 1 83 ? 1.193 1.086 10.805 1.00 96.25 83 ARG A N 1
ATOM 643 C CA . ARG A 1 83 ? 0.130 0.215 11.310 1.00 96.25 83 ARG A CA 1
ATOM 644 C C . ARG A 1 83 ? 0.505 -0.322 12.681 1.00 96.25 83 ARG A C 1
ATOM 646 O O . ARG A 1 83 ? 1.593 -0.870 12.849 1.00 96.25 83 ARG A O 1
ATOM 653 N N . ASP A 1 84 ? -0.404 -0.203 13.640 1.00 94.44 84 ASP A N 1
ATOM 654 C CA . ASP A 1 84 ? -0.217 -0.794 14.962 1.00 94.44 84 ASP A CA 1
ATOM 655 C C . ASP A 1 84 ? -0.564 -2.299 14.991 1.00 94.44 84 ASP A C 1
ATOM 657 O O . ASP A 1 84 ? -0.944 -2.915 13.989 1.00 94.44 84 ASP A O 1
ATOM 661 N N . GLU A 1 85 ? -0.430 -2.917 16.165 1.00 90.94 85 GLU A N 1
ATOM 662 C CA . GLU A 1 85 ? -0.732 -4.341 16.369 1.00 90.94 85 GLU A CA 1
ATOM 663 C C . GLU A 1 85 ? -2.226 -4.678 16.235 1.00 90.94 85 GLU A C 1
ATOM 665 O O . GLU A 1 85 ? -2.579 -5.815 15.915 1.00 90.94 85 GLU A O 1
ATOM 670 N N . LYS A 1 86 ? -3.115 -3.708 16.477 1.00 90.56 86 LYS A N 1
ATOM 671 C CA . LYS A 1 86 ? -4.572 -3.875 16.352 1.00 90.56 86 LYS A CA 1
ATOM 672 C C . LYS A 1 86 ? -5.030 -3.766 14.903 1.00 90.56 86 LYS A C 1
ATOM 674 O O . LYS A 1 86 ? -6.132 -4.207 14.575 1.00 90.56 86 LYS A O 1
ATOM 679 N N . GLY A 1 87 ? -4.170 -3.225 14.049 1.00 93.00 87 GLY A N 1
ATOM 680 C CA . GLY A 1 87 ? -4.453 -2.954 12.658 1.00 93.00 87 GLY A CA 1
ATOM 681 C C . GLY A 1 87 ? -4.921 -1.532 12.404 1.00 93.00 87 GLY A C 1
ATOM 682 O O . GLY A 1 87 ? -5.326 -1.273 11.277 1.00 93.00 87 GLY A O 1
ATOM 683 N N . ASP A 1 88 ? -4.856 -0.624 13.378 1.00 96.44 88 ASP A N 1
ATOM 684 C CA . ASP A 1 88 ? -5.110 0.796 13.148 1.00 96.44 88 ASP A CA 1
ATOM 685 C C . ASP A 1 88 ? -4.000 1.363 12.255 1.00 96.44 88 ASP A C 1
ATOM 687 O O . ASP A 1 88 ? -2.820 1.066 12.456 1.00 96.44 88 ASP A O 1
ATOM 691 N N . ILE A 1 89 ? -4.366 2.187 11.271 1.00 97.38 89 ILE A N 1
ATOM 692 C CA . ILE A 1 89 ? -3.392 2.950 10.479 1.00 97.38 89 ILE A CA 1
ATOM 693 C C . ILE A 1 89 ? -3.306 4.351 11.075 1.00 97.38 89 ILE A C 1
ATOM 695 O O . ILE A 1 89 ? -4.264 5.126 11.014 1.00 97.38 89 ILE A O 1
ATOM 699 N N . ILE A 1 90 ? -2.154 4.665 11.653 1.00 96.69 90 ILE A N 1
ATOM 700 C CA . ILE A 1 90 ? -1.880 5.921 12.341 1.00 96.69 90 ILE A CA 1
ATOM 701 C C . ILE A 1 90 ? -1.133 6.834 11.377 1.00 96.69 90 ILE A C 1
ATOM 703 O O . ILE A 1 90 ? -0.070 6.484 10.867 1.00 96.69 90 ILE A O 1
ATOM 707 N N . TRP A 1 91 ? -1.698 8.009 11.117 1.00 96.00 91 TRP A N 1
ATOM 708 C CA . TRP A 1 91 ? -1.073 9.017 10.273 1.00 96.00 91 TRP A CA 1
ATOM 709 C C . TRP A 1 91 ? 0.164 9.629 10.939 1.00 96.00 91 TRP A C 1
ATOM 711 O O . TRP A 1 91 ? 0.115 10.058 12.091 1.00 96.00 91 TRP A O 1
ATOM 721 N N . ASP A 1 92 ? 1.252 9.734 10.179 1.00 93.25 92 ASP A N 1
ATOM 722 C CA . ASP A 1 92 ? 2.472 10.438 10.578 1.00 93.25 92 ASP A CA 1
ATOM 723 C C . ASP A 1 92 ? 2.637 11.770 9.839 1.00 93.25 92 ASP A C 1
ATOM 725 O O . ASP A 1 92 ? 3.070 12.758 10.434 1.00 93.25 92 ASP A O 1
ATOM 729 N N . ALA A 1 93 ? 2.365 11.798 8.529 1.00 91.31 93 ALA A N 1
ATOM 730 C CA . ALA A 1 93 ? 2.577 12.985 7.703 1.00 91.31 93 ALA A CA 1
ATOM 731 C C . ALA A 1 93 ? 1.783 12.945 6.383 1.00 91.31 93 ALA A C 1
ATOM 733 O O . ALA A 1 93 ? 1.464 11.879 5.856 1.00 91.31 93 ALA A O 1
ATOM 734 N N . GLY A 1 94 ? 1.517 14.117 5.796 1.00 90.31 94 GLY A N 1
ATOM 735 C CA . GLY A 1 94 ? 0.913 14.260 4.460 1.00 90.31 94 GLY A CA 1
ATOM 736 C C . GLY A 1 94 ? -0.607 14.238 4.466 1.00 90.31 94 GLY A C 1
ATOM 737 O O . GLY A 1 94 ? -1.241 14.647 5.436 1.00 90.31 94 GLY A O 1
ATOM 738 N N . LEU A 1 95 ? -1.207 13.759 3.380 1.00 91.88 95 LEU A N 1
ATOM 739 C CA . LEU A 1 95 ? -2.654 13.787 3.180 1.00 91.88 95 LEU A CA 1
ATOM 740 C C . LEU A 1 95 ? -3.328 12.577 3.840 1.00 91.88 95 LEU A C 1
ATOM 742 O O . LEU A 1 95 ? -3.541 11.546 3.206 1.00 91.88 95 LEU A O 1
ATOM 746 N N . ALA A 1 96 ? -3.724 12.719 5.108 1.00 91.56 96 ALA A N 1
ATOM 747 C CA . ALA A 1 96 ? -4.445 11.677 5.852 1.00 91.56 96 ALA A CA 1
ATOM 748 C C . ALA A 1 96 ? -5.706 11.164 5.126 1.00 91.56 96 ALA A C 1
ATOM 750 O O . ALA A 1 96 ? -6.074 9.999 5.261 1.00 91.56 96 ALA A O 1
ATOM 751 N N . SER A 1 97 ? -6.341 12.008 4.304 1.00 91.00 97 SER A N 1
ATOM 752 C CA . SER A 1 97 ? -7.515 11.656 3.496 1.00 91.00 97 SER A CA 1
ATOM 753 C C . SER A 1 97 ? -7.272 10.545 2.469 1.00 91.00 97 SER A C 1
ATOM 755 O O . SER A 1 97 ? -8.244 9.997 1.959 1.00 91.00 97 SER A O 1
ATOM 757 N N . LEU A 1 98 ? -6.015 10.194 2.178 1.00 94.06 98 LEU A N 1
ATOM 758 C CA . LEU A 1 98 ? -5.657 9.089 1.283 1.00 94.06 98 LEU A CA 1
ATOM 759 C C . LEU A 1 98 ? -5.714 7.716 1.971 1.00 94.06 98 LEU A C 1
ATOM 761 O O . LEU A 1 98 ? -5.809 6.700 1.290 1.00 94.06 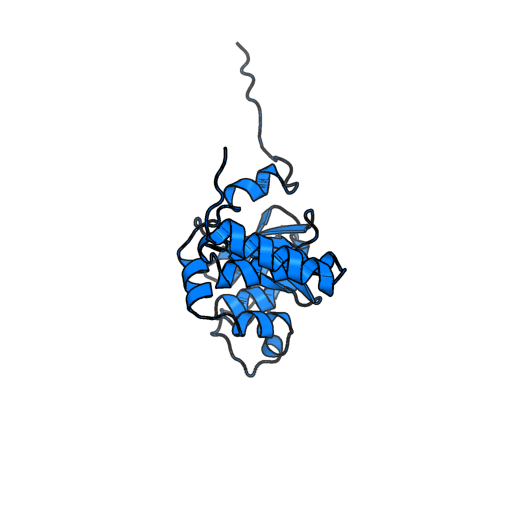98 LEU A O 1
ATOM 765 N N . ILE A 1 99 ? -5.658 7.654 3.308 1.00 95.81 99 ILE A N 1
ATOM 766 C CA . ILE A 1 99 ? -5.636 6.375 4.041 1.00 95.81 99 ILE A CA 1
ATOM 767 C C . ILE A 1 99 ? -6.895 5.531 3.765 1.00 95.81 99 ILE A C 1
ATOM 769 O O . ILE A 1 99 ? -6.745 4.344 3.474 1.00 95.81 99 ILE A O 1
ATOM 773 N N . PRO A 1 100 ? -8.126 6.085 3.791 1.00 94.75 100 PRO A N 1
ATOM 774 C CA . PRO A 1 100 ? -9.320 5.287 3.533 1.00 94.75 100 PRO A CA 1
ATOM 775 C C . PRO A 1 100 ? -9.352 4.679 2.127 1.00 94.75 100 PRO A C 1
ATOM 777 O O . PRO A 1 100 ? -9.843 3.566 1.977 1.00 94.75 100 PRO A O 1
ATOM 780 N N . THR A 1 101 ? -8.827 5.374 1.110 1.00 93.69 101 THR A N 1
ATOM 781 C CA . THR A 1 101 ? -8.877 4.895 -0.283 1.00 93.69 101 THR A CA 1
ATOM 782 C C . THR A 1 101 ? -7.854 3.795 -0.551 1.00 93.69 101 THR A C 1
ATOM 784 O O . THR A 1 101 ? -8.131 2.878 -1.323 1.00 93.69 101 THR A O 1
ATOM 787 N N . LEU A 1 102 ? -6.686 3.840 0.099 1.00 94.75 102 LEU A N 1
ATOM 788 C CA . LEU A 1 102 ? -5.637 2.823 -0.058 1.00 94.75 102 LEU A CA 1
ATOM 789 C C . LEU A 1 102 ? -5.802 1.612 0.869 1.00 94.75 102 LEU A C 1
ATOM 791 O O . LEU A 1 102 ? -5.156 0.587 0.644 1.00 94.75 102 LEU A O 1
ATOM 795 N N . ALA A 1 103 ? -6.641 1.712 1.908 1.00 94.75 103 ALA A N 1
ATOM 796 C CA . ALA A 1 103 ? -6.737 0.729 2.987 1.00 94.75 103 ALA A CA 1
ATOM 797 C C . ALA A 1 103 ? -6.934 -0.702 2.469 1.00 94.75 103 ALA A C 1
ATOM 799 O O . ALA A 1 103 ? -6.218 -1.614 2.882 1.00 94.75 103 ALA A O 1
ATOM 800 N N . VAL A 1 104 ? -7.860 -0.912 1.529 1.00 93.69 104 VAL A N 1
ATOM 801 C CA . VAL A 1 104 ? -8.179 -2.258 1.035 1.00 93.69 104 VAL A CA 1
ATOM 802 C C . VAL A 1 104 ? -6.979 -2.919 0.353 1.00 93.69 104 VAL A C 1
ATOM 804 O O . VAL A 1 104 ? -6.640 -4.060 0.676 1.00 93.69 104 VAL A O 1
ATOM 807 N N . GLY A 1 105 ? -6.302 -2.197 -0.543 1.00 94.50 105 GLY A N 1
ATOM 808 C CA . GLY A 1 105 ? -5.089 -2.679 -1.208 1.00 94.50 105 GLY A CA 1
ATOM 809 C C . GLY A 1 105 ? -3.934 -2.884 -0.230 1.00 94.50 105 GLY A C 1
ATOM 810 O O . GLY A 1 105 ? -3.236 -3.894 -0.306 1.00 94.50 105 GLY A O 1
ATOM 811 N N . TYR A 1 106 ? -3.778 -1.968 0.726 1.00 96.12 106 TYR A N 1
ATOM 812 C CA . TYR A 1 106 ? -2.764 -2.039 1.771 1.00 96.12 106 TYR A CA 1
ATOM 813 C C . TYR A 1 106 ? -2.907 -3.294 2.644 1.00 96.12 106 TYR A C 1
ATOM 815 O O . TYR A 1 106 ? -1.979 -4.101 2.718 1.00 96.12 106 TYR A O 1
ATOM 823 N N . TYR A 1 107 ? -4.074 -3.525 3.256 1.00 95.44 107 TYR A N 1
ATOM 824 C CA . TYR A 1 107 ? -4.275 -4.714 4.092 1.00 95.44 107 TYR A CA 1
ATOM 825 C C . TYR A 1 107 ? -4.105 -5.997 3.283 1.00 95.44 107 TYR A C 1
ATOM 827 O O . TYR A 1 107 ? -3.392 -6.897 3.728 1.00 95.44 107 TYR A O 1
ATOM 835 N N . ALA A 1 108 ? -4.674 -6.055 2.073 1.00 94.69 108 ALA A N 1
ATOM 836 C CA . ALA A 1 108 ? -4.540 -7.213 1.195 1.00 94.69 108 ALA A CA 1
ATOM 837 C C . ALA A 1 108 ? -3.073 -7.514 0.857 1.00 94.69 108 ALA A C 1
ATOM 839 O O . ALA A 1 108 ? -2.659 -8.675 0.861 1.00 94.69 108 ALA A O 1
ATOM 840 N N . PHE A 1 109 ? -2.267 -6.478 0.610 1.00 95.69 109 PHE A N 1
AT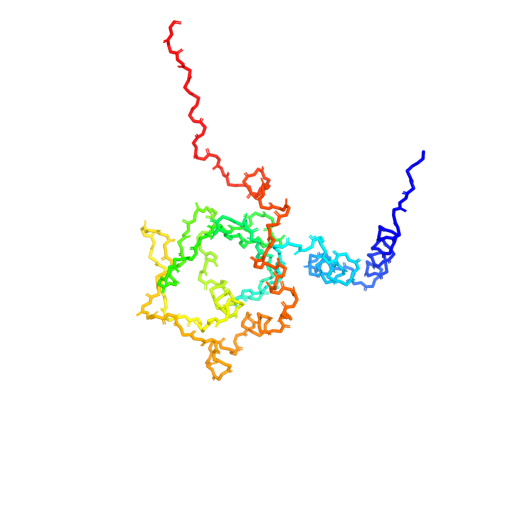OM 841 C CA . PHE A 1 109 ? -0.841 -6.619 0.329 1.00 95.69 109 PHE A CA 1
ATOM 842 C C . PHE A 1 109 ? -0.086 -7.223 1.519 1.00 95.69 109 PHE A C 1
ATOM 844 O O . PHE A 1 109 ? 0.730 -8.130 1.331 1.00 95.69 109 PHE A O 1
ATOM 851 N N . HIS A 1 110 ? -0.429 -6.799 2.737 1.00 94.94 110 HIS A N 1
ATOM 852 C CA . HIS A 1 110 ? 0.109 -7.357 3.979 1.00 94.94 110 HIS A CA 1
ATOM 853 C C . HIS A 1 110 ? -0.549 -8.673 4.424 1.00 94.94 110 HIS A C 1
ATOM 855 O O . HIS A 1 110 ? -0.237 -9.166 5.505 1.00 94.94 110 HIS A O 1
ATOM 861 N N . GLY A 1 111 ? -1.421 -9.268 3.605 1.00 93.44 111 GLY A N 1
ATOM 862 C CA . GLY A 1 111 ? -2.021 -10.575 3.878 1.00 93.44 111 GLY A CA 1
ATOM 863 C C . GLY A 1 111 ? -3.225 -10.545 4.820 1.00 93.44 111 GLY A C 1
ATOM 864 O O . GLY A 1 111 ? -3.605 -11.592 5.344 1.00 93.44 111 GLY A O 1
ATOM 865 N N . PHE A 1 112 ? -3.852 -9.384 5.006 1.00 93.62 112 PHE A N 1
ATOM 866 C CA . PHE A 1 112 ? -5.047 -9.209 5.829 1.00 93.62 112 PHE A CA 1
ATOM 867 C C . PHE A 1 112 ? -6.269 -8.848 4.989 1.00 93.62 112 PHE A C 1
ATOM 869 O O . PHE A 1 112 ? -6.179 -8.135 3.990 1.00 93.62 112 PHE A O 1
ATOM 876 N N . SER A 1 113 ? -7.441 -9.304 5.420 1.00 90.94 113 SER A N 1
ATOM 877 C CA . SER A 1 113 ? -8.699 -8.746 4.931 1.00 90.94 113 SER A CA 1
ATOM 878 C C . SER A 1 113 ? -8.857 -7.337 5.495 1.00 90.94 113 SER A C 1
ATOM 880 O O . SER A 1 113 ? -8.583 -7.111 6.674 1.00 90.94 113 SER A O 1
ATOM 882 N N . ALA A 1 114 ? -9.302 -6.393 4.665 1.00 88.62 114 ALA A N 1
A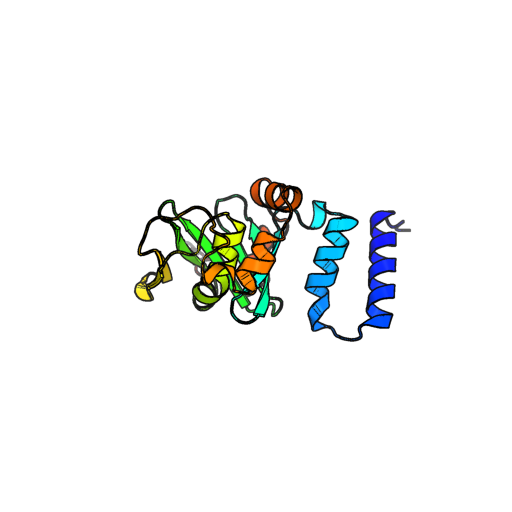TOM 883 C CA . ALA A 1 114 ? -9.573 -5.037 5.123 1.00 88.62 114 ALA A CA 1
ATOM 884 C C . ALA A 1 114 ? -10.634 -5.073 6.241 1.00 88.62 114 ALA A C 1
ATOM 886 O O . ALA A 1 114 ? -11.735 -5.586 6.004 1.00 88.62 114 ALA A O 1
ATOM 887 N N . PRO A 1 115 ? -10.322 -4.587 7.456 1.00 89.56 115 PRO A N 1
ATOM 888 C CA . PRO A 1 115 ? -11.288 -4.568 8.538 1.00 89.56 115 PRO A CA 1
ATOM 889 C C . PRO A 1 115 ? -12.387 -3.549 8.235 1.00 89.56 115 PRO A C 1
ATOM 891 O O . PRO A 1 115 ? -12.213 -2.615 7.451 1.00 89.56 115 PRO A O 1
ATOM 894 N N . THR A 1 116 ? -13.524 -3.691 8.915 1.00 90.06 116 THR A N 1
ATOM 895 C CA . THR A 1 116 ? -14.425 -2.542 9.042 1.00 90.06 116 THR A CA 1
ATOM 896 C C . THR A 1 116 ? -13.684 -1.473 9.834 1.00 90.06 116 THR A C 1
ATOM 898 O O . THR A 1 116 ? -13.130 -1.762 10.894 1.00 90.06 116 THR A O 1
ATOM 901 N N . ALA A 1 117 ? -13.630 -0.259 9.302 1.00 92.88 117 ALA A N 1
ATOM 902 C CA . ALA A 1 117 ? -12.851 0.813 9.890 1.00 92.88 117 ALA A CA 1
ATOM 903 C C . ALA A 1 117 ? -13.429 2.183 9.537 1.00 92.88 117 ALA A C 1
ATOM 905 O O . ALA A 1 117 ? -14.206 2.325 8.590 1.00 92.88 117 ALA A O 1
ATOM 906 N N . TYR A 1 118 ? -13.055 3.195 10.314 1.00 93.94 118 TYR A N 1
ATOM 907 C CA . TYR A 1 118 ? -13.446 4.581 10.078 1.00 93.94 118 TYR A CA 1
ATOM 908 C C . TYR A 1 118 ? -12.272 5.525 10.323 1.00 93.94 118 TYR A C 1
ATOM 910 O O . TYR A 1 118 ? -11.382 5.242 11.122 1.00 93.94 118 TYR A O 1
ATOM 918 N N . MET A 1 119 ? -12.284 6.668 9.640 1.00 95.19 119 MET A N 1
ATOM 919 C CA . MET A 1 119 ? -11.313 7.730 9.886 1.00 95.19 119 MET A CA 1
ATOM 920 C C . MET A 1 119 ? -11.715 8.524 11.135 1.00 95.19 119 MET A C 1
ATOM 922 O O . MET A 1 119 ? -12.735 9.214 11.139 1.00 95.19 119 MET A O 1
ATOM 926 N N . ASP A 1 120 ? -10.906 8.443 12.187 1.00 94.25 120 ASP A N 1
ATOM 927 C CA . ASP A 1 120 ? -11.032 9.241 13.405 1.00 94.25 120 ASP A CA 1
ATOM 928 C C . ASP A 1 120 ? -10.315 10.586 13.223 1.00 94.25 120 ASP A C 1
ATOM 930 O O . ASP A 1 120 ? -9.118 10.713 13.480 1.00 94.25 120 ASP A O 1
ATOM 934 N N . ALA A 1 121 ? -11.047 11.595 12.743 1.00 88.00 121 ALA A N 1
ATOM 935 C CA . ALA A 1 121 ? -10.480 12.883 12.334 1.00 88.00 121 ALA A CA 1
ATOM 936 C C . ALA A 1 121 ? -9.626 13.603 13.407 1.00 88.00 121 ALA A C 1
ATOM 938 O O . ALA A 1 121 ? -8.585 14.147 13.041 1.00 88.00 121 ALA A O 1
ATOM 939 N N . PRO A 1 122 ? -9.980 13.612 14.710 1.00 89.00 122 PRO A N 1
ATOM 940 C CA . PRO A 1 122 ? -9.147 14.233 15.742 1.00 89.00 122 PRO A CA 1
ATOM 941 C C . PRO A 1 122 ? -7.761 13.602 15.902 1.00 89.00 122 PRO A C 1
ATOM 943 O O . PRO A 1 122 ? -6.802 14.309 16.198 1.00 89.00 122 PRO A O 1
ATOM 946 N N . SER A 1 123 ? -7.654 12.283 15.728 1.00 86.00 123 SER A N 1
ATOM 947 C CA . SER A 1 123 ? -6.392 11.548 15.870 1.00 86.00 123 SER A CA 1
ATOM 948 C C . SER A 1 123 ? -5.740 11.202 14.531 1.00 86.00 123 SER A C 1
ATOM 950 O O . SER A 1 123 ? -4.673 10.593 14.521 1.00 86.00 123 SER A O 1
ATOM 952 N N . MET A 1 124 ? -6.390 11.546 13.411 1.00 92.25 124 MET A N 1
ATOM 953 C CA . MET A 1 124 ? -6.013 11.147 12.049 1.00 92.25 124 MET A CA 1
ATOM 954 C C . MET A 1 124 ? -5.679 9.651 11.945 1.00 92.25 124 MET A C 1
ATOM 956 O O . MET A 1 124 ? -4.767 9.241 11.233 1.00 92.25 124 MET A O 1
ATOM 960 N N . THR A 1 125 ? -6.412 8.828 12.693 1.00 94.06 125 THR A N 1
ATOM 961 C CA . THR A 1 125 ? -6.205 7.380 12.747 1.00 94.06 125 THR A CA 1
ATOM 962 C C . THR A 1 125 ? -7.349 6.687 12.028 1.00 94.06 125 THR A C 1
ATOM 964 O O . THR A 1 125 ? -8.521 6.926 12.319 1.00 94.06 125 THR A O 1
ATOM 967 N N . TYR A 1 126 ? -7.024 5.796 11.103 1.00 96.31 126 TYR A N 1
ATOM 968 C CA . TYR A 1 126 ? -8.000 4.900 10.507 1.00 96.31 126 TYR A CA 1
ATOM 969 C C . TYR A 1 126 ? -8.172 3.693 11.429 1.00 96.31 126 TYR A C 1
ATOM 971 O O . TYR A 1 126 ? -7.314 2.811 11.482 1.00 96.31 126 TYR A O 1
ATOM 979 N N . ARG A 1 127 ? -9.249 3.715 12.219 1.00 96.31 127 ARG A N 1
ATOM 980 C CA . ARG A 1 127 ? -9.471 2.787 13.330 1.00 96.31 127 ARG A CA 1
ATOM 981 C C . ARG A 1 127 ? -10.201 1.542 12.876 1.00 96.31 127 ARG A C 1
ATOM 983 O O . ARG A 1 127 ? -11.340 1.642 12.414 1.00 96.31 127 ARG A O 1
ATOM 990 N N . ALA A 1 128 ? -9.585 0.385 13.077 1.00 94.19 128 ALA A N 1
ATOM 991 C CA . ALA A 1 128 ? -10.228 -0.900 12.876 1.00 94.19 128 ALA A CA 1
ATOM 992 C C . ALA A 1 128 ? -11.239 -1.159 14.004 1.00 94.19 128 ALA A C 1
ATOM 994 O O . ALA A 1 128 ? -10.935 -1.056 15.191 1.00 94.19 128 ALA A O 1
ATOM 995 N N . THR A 1 129 ? -12.470 -1.522 13.647 1.00 92.88 129 THR A N 1
ATOM 996 C CA . THR A 1 129 ? -13.522 -1.870 14.618 1.00 92.88 129 THR A CA 1
ATOM 997 C C . THR A 1 129 ? -13.545 -3.361 14.944 1.00 92.88 129 THR A C 1
ATOM 999 O O . THR A 1 129 ? -14.391 -3.830 15.704 1.00 92.88 129 THR A O 1
ATOM 1002 N N . SER A 1 130 ? -12.646 -4.141 14.346 1.00 87.88 130 SER A N 1
ATOM 1003 C CA . SER A 1 130 ? -12.528 -5.584 14.533 1.00 87.88 130 SER A CA 1
ATOM 1004 C C . SER A 1 130 ? -11.075 -6.022 14.343 1.00 87.88 130 SER A C 1
ATOM 1006 O O . SER A 1 130 ? -10.360 -5.380 13.572 1.00 87.88 130 SER A O 1
ATOM 1008 N N . PRO A 1 131 ? -10.637 -7.110 15.004 1.00 88.81 131 PRO A N 1
ATOM 1009 C CA . PRO A 1 131 ? -9.297 -7.651 14.811 1.00 88.81 131 PRO A CA 1
ATOM 1010 C C . PRO A 1 131 ? -9.006 -7.972 13.344 1.00 88.81 131 PRO A C 1
ATOM 1012 O O . PRO A 1 131 ? -9.897 -8.402 12.604 1.00 88.81 131 PRO A O 1
ATOM 1015 N N . LEU A 1 132 ? -7.741 -7.822 12.945 1.00 92.00 132 LEU A N 1
ATOM 1016 C CA . LEU A 1 132 ? -7.301 -8.234 11.619 1.00 92.00 132 LEU A CA 1
ATOM 1017 C C . LEU A 1 132 ? -7.500 -9.737 11.430 1.00 92.00 132 LEU A C 1
ATOM 1019 O O . LEU A 1 132 ? -7.150 -10.555 12.282 1.00 92.00 132 LEU A O 1
ATOM 1023 N N . THR A 1 133 ? -8.040 -10.094 10.273 1.00 92.38 133 THR A N 1
ATOM 1024 C CA . THR A 1 133 ? -8.207 -11.482 9.849 1.00 92.38 133 THR A CA 1
ATOM 1025 C C . THR A 1 133 ? -7.329 -11.744 8.631 1.00 92.38 133 THR A C 1
ATOM 1027 O O . THR A 1 133 ? -7.068 -10.809 7.864 1.00 92.38 133 THR A O 1
ATOM 1030 N N . PRO A 1 134 ? -6.855 -12.986 8.425 1.00 93.06 134 PRO A N 1
ATOM 1031 C CA . PRO A 1 134 ? -6.140 -13.344 7.208 1.00 93.06 134 PRO A CA 1
ATOM 1032 C C . PRO A 1 134 ? -6.933 -12.956 5.956 1.00 93.06 134 PRO A C 1
ATOM 1034 O O . PRO A 1 134 ? -8.167 -12.945 5.961 1.00 93.06 134 PRO A O 1
ATOM 1037 N N . PHE A 1 135 ? -6.223 -12.616 4.884 1.00 90.25 135 PHE A N 1
ATOM 1038 C CA . PHE A 1 135 ? -6.850 -12.239 3.624 1.00 90.25 135 PHE A CA 1
ATOM 1039 C C . PHE A 1 135 ? -7.715 -13.379 3.075 1.00 90.25 135 PHE A C 1
ATOM 1041 O O . PHE A 1 135 ? -7.219 -14.471 2.793 1.00 90.25 135 PHE A O 1
ATOM 1048 N N . ASP A 1 136 ? -9.004 -13.101 2.889 1.00 84.56 136 ASP A N 1
ATOM 1049 C CA . ASP A 1 136 ? -9.971 -14.032 2.321 1.00 84.56 136 ASP A CA 1
ATOM 1050 C C . ASP A 1 136 ? -10.415 -13.557 0.932 1.00 84.56 136 ASP A C 1
ATOM 1052 O O . ASP A 1 136 ? -11.091 -12.532 0.766 1.00 84.56 136 ASP A O 1
ATOM 1056 N N . ALA A 1 137 ? -10.053 -14.354 -0.077 1.00 79.94 137 ALA A N 1
ATOM 1057 C CA . ALA A 1 137 ? -10.351 -14.096 -1.479 1.00 79.94 137 ALA A CA 1
ATOM 1058 C C . ALA A 1 137 ? -11.853 -14.149 -1.829 1.00 79.94 137 ALA A C 1
ATOM 1060 O O . ALA A 1 137 ? -12.241 -13.751 -2.930 1.00 79.94 137 ALA A O 1
ATOM 1061 N N . SER A 1 138 ? -12.699 -14.650 -0.926 1.00 76.69 138 SER A N 1
ATOM 1062 C CA . SER A 1 138 ? -14.144 -14.785 -1.128 1.00 76.69 138 SER A CA 1
ATOM 1063 C C . SER A 1 138 ? -14.948 -13.539 -0.725 1.00 76.69 138 SER A C 1
ATOM 1065 O O . SER A 1 138 ? -16.105 -13.386 -1.128 1.00 76.69 138 SER A O 1
ATOM 1067 N N . THR A 1 139 ? -14.336 -12.612 0.018 1.00 76.50 139 THR A N 1
ATOM 1068 C CA . THR A 1 139 ? -15.004 -11.416 0.554 1.00 76.50 139 THR A CA 1
ATOM 1069 C C . THR A 1 139 ? -15.299 -10.354 -0.511 1.00 76.50 139 THR A C 1
ATOM 1071 O O . THR A 1 139 ? -14.648 -10.270 -1.553 1.00 76.50 139 THR A O 1
ATOM 1074 N N . GLY A 1 140 ? -16.281 -9.484 -0.236 1.00 72.06 140 GLY A N 1
ATOM 1075 C CA . GLY A 1 140 ? -16.608 -8.343 -1.101 1.00 72.06 140 GLY A CA 1
ATOM 1076 C C . GLY A 1 140 ? -15.427 -7.387 -1.313 1.00 72.06 140 GLY A C 1
ATOM 1077 O O . GLY A 1 140 ? -15.206 -6.950 -2.438 1.00 72.06 140 GLY A O 1
ATOM 1078 N N . ALA A 1 141 ? -14.620 -7.150 -0.272 1.00 74.81 141 ALA A N 1
ATOM 1079 C CA . ALA A 1 141 ? -13.394 -6.353 -0.353 1.00 74.81 141 ALA A CA 1
ATOM 1080 C C . ALA A 1 141 ? -12.361 -6.966 -1.315 1.00 74.81 141 ALA A C 1
ATOM 1082 O O . ALA A 1 141 ? -11.710 -6.241 -2.056 1.00 74.81 141 ALA A O 1
ATOM 1083 N N . SER A 1 142 ? -12.279 -8.299 -1.411 1.00 72.81 142 SER A N 1
ATOM 1084 C CA . SER A 1 142 ? -11.400 -8.971 -2.381 1.00 72.81 142 SER A CA 1
ATOM 1085 C C . SER A 1 142 ? -11.777 -8.706 -3.846 1.00 72.81 142 SER A C 1
ATOM 1087 O O . SER A 1 142 ? -10.973 -8.899 -4.763 1.00 72.81 142 SER A O 1
ATOM 1089 N N . LYS A 1 143 ? -13.011 -8.247 -4.094 1.00 80.75 143 LYS A N 1
ATOM 1090 C CA . LYS A 1 143 ? -13.475 -7.899 -5.439 1.00 80.75 143 LYS A CA 1
ATOM 1091 C C . LYS A 1 143 ? -13.019 -6.509 -5.882 1.00 80.75 143 LYS A C 1
ATOM 1093 O O . LYS A 1 143 ? -13.156 -6.255 -7.082 1.00 80.75 143 LYS A O 1
ATOM 1098 N N . SER A 1 144 ? -12.493 -5.660 -4.991 1.00 86.44 144 SER A N 1
ATOM 1099 C CA . SER A 1 144 ? -11.968 -4.338 -5.352 1.00 86.44 144 SER A CA 1
ATOM 1100 C C . SER A 1 144 ? -10.753 -4.455 -6.280 1.00 86.44 144 SER A C 1
ATOM 1102 O O . SER A 1 144 ? -10.048 -5.468 -6.300 1.00 86.44 144 SER A O 1
ATOM 1104 N N . ASN A 1 145 ? -10.499 -3.414 -7.075 1.00 85.69 145 ASN A N 1
ATOM 1105 C CA . ASN A 1 145 ? -9.319 -3.379 -7.941 1.00 85.69 145 ASN A CA 1
ATOM 1106 C C . ASN A 1 145 ? -8.024 -3.365 -7.116 1.00 85.69 145 ASN A C 1
ATOM 1108 O O . ASN A 1 145 ? -7.085 -4.089 -7.447 1.00 85.69 145 ASN A O 1
ATOM 1112 N N . SER A 1 146 ? -8.015 -2.623 -6.009 1.00 88.94 146 SER A N 1
ATOM 1113 C CA . SER A 1 146 ? -6.887 -2.528 -5.082 1.00 88.94 146 SER A CA 1
ATOM 1114 C C . SER A 1 146 ? -6.473 -3.897 -4.525 1.00 88.94 146 SER A C 1
ATOM 1116 O O . SER A 1 146 ? -5.309 -4.292 -4.638 1.00 88.94 146 SER A O 1
ATOM 1118 N N . ALA A 1 147 ? -7.430 -4.696 -4.039 1.00 90.06 147 ALA A N 1
ATOM 1119 C CA . ALA A 1 147 ? -7.176 -6.040 -3.525 1.00 90.06 147 ALA A CA 1
ATOM 1120 C C . ALA A 1 147 ? -6.700 -7.007 -4.620 1.00 90.06 147 ALA A C 1
ATOM 1122 O O . ALA A 1 147 ? -5.854 -7.871 -4.369 1.00 90.06 147 ALA A O 1
ATOM 1123 N N . ARG A 1 148 ? -7.214 -6.871 -5.852 1.00 90.81 148 ARG A N 1
ATOM 1124 C CA . ARG A 1 148 ? -6.786 -7.692 -7.000 1.00 90.81 148 ARG A CA 1
ATOM 1125 C C . ARG A 1 148 ? -5.340 -7.425 -7.396 1.00 90.81 148 ARG A C 1
ATOM 1127 O O . ARG A 1 148 ? -4.623 -8.379 -7.681 1.00 90.81 148 ARG A O 1
ATOM 1134 N N . VAL A 1 149 ? -4.905 -6.170 -7.403 1.00 90.81 149 VAL A N 1
ATOM 1135 C CA . VAL A 1 149 ? -3.497 -5.838 -7.662 1.00 90.81 149 VAL A CA 1
ATOM 1136 C C . VAL A 1 149 ? -2.635 -6.385 -6.525 1.00 90.81 149 VAL A C 1
ATOM 1138 O O . VAL A 1 149 ? -1.716 -7.170 -6.771 1.00 90.81 149 VAL A O 1
ATOM 1141 N N . ALA A 1 150 ? -3.012 -6.100 -5.277 1.00 90.75 150 ALA A N 1
ATOM 1142 C CA . ALA A 1 150 ? -2.279 -6.522 -4.088 1.00 90.75 150 ALA A CA 1
ATOM 1143 C C . ALA A 1 150 ? -2.031 -8.046 -4.014 1.00 90.75 150 ALA A C 1
ATOM 1145 O O . ALA A 1 150 ? -0.932 -8.506 -3.681 1.00 90.75 150 ALA A O 1
ATOM 1146 N N . ARG A 1 151 ? -3.033 -8.860 -4.375 1.00 87.19 151 ARG A N 1
ATOM 1147 C CA . ARG A 1 151 ? -2.911 -10.329 -4.360 1.00 87.19 151 ARG A CA 1
ATOM 1148 C C . ARG A 1 151 ? -2.021 -10.885 -5.477 1.00 87.19 151 ARG A C 1
ATOM 1150 O O . ARG A 1 151 ? -1.440 -11.950 -5.296 1.00 87.19 151 ARG A O 1
ATOM 1157 N N . THR A 1 152 ? -1.917 -10.195 -6.617 1.00 89.81 152 THR A N 1
ATOM 1158 C CA . THR A 1 152 ? -1.107 -10.657 -7.765 1.00 89.81 152 THR A CA 1
ATOM 1159 C C . THR A 1 152 ? 0.389 -10.447 -7.574 1.00 89.81 152 THR A C 1
ATOM 1161 O O . THR A 1 152 ? 1.186 -11.027 -8.311 1.00 89.81 152 THR A O 1
ATOM 1164 N N . ILE A 1 153 ? 0.782 -9.668 -6.565 1.00 91.56 153 ILE A N 1
ATOM 1165 C CA . ILE A 1 153 ? 2.186 -9.468 -6.229 1.00 91.56 153 ILE A CA 1
ATOM 1166 C C . ILE A 1 153 ? 2.798 -10.803 -5.797 1.00 91.56 153 ILE A C 1
ATOM 1168 O O . ILE A 1 153 ? 2.255 -11.524 -4.956 1.00 91.56 153 ILE A O 1
ATOM 1172 N N . ASN A 1 154 ? 3.935 -11.145 -6.398 1.00 91.06 154 ASN A N 1
ATOM 1173 C CA . ASN A 1 154 ? 4.628 -12.394 -6.118 1.00 91.06 154 ASN A CA 1
ATOM 1174 C C . ASN A 1 154 ? 5.376 -12.345 -4.769 1.00 91.06 154 ASN A C 1
ATOM 1176 O O . ASN A 1 154 ? 5.631 -11.282 -4.196 1.00 91.06 154 ASN A O 1
ATOM 1180 N N . GLU A 1 155 ? 5.748 -13.519 -4.262 1.00 91.38 155 GLU A N 1
ATOM 1181 C CA . GLU A 1 155 ? 6.430 -13.659 -2.973 1.00 91.38 155 GLU A CA 1
ATOM 1182 C C . GLU A 1 155 ? 7.807 -12.980 -2.943 1.00 91.38 155 GLU A C 1
ATOM 1184 O O . GLU A 1 155 ? 8.165 -12.365 -1.944 1.00 91.38 155 GLU A O 1
ATOM 1189 N N . MET A 1 156 ? 8.561 -13.006 -4.045 1.00 91.12 156 MET A N 1
ATOM 1190 C CA . MET A 1 156 ? 9.877 -12.365 -4.118 1.00 91.12 156 MET A CA 1
ATOM 1191 C C . MET A 1 156 ? 9.780 -10.841 -3.960 1.00 91.12 156 MET A C 1
ATOM 1193 O O . MET A 1 156 ? 10.611 -10.230 -3.285 1.00 91.12 156 MET A O 1
ATOM 1197 N N . THR A 1 157 ? 8.761 -10.217 -4.550 1.00 91.75 157 THR A N 1
ATOM 1198 C CA . THR A 1 157 ? 8.471 -8.788 -4.396 1.00 91.75 157 THR A CA 1
ATOM 1199 C C . THR A 1 157 ? 8.032 -8.469 -2.969 1.00 91.75 157 THR A C 1
ATOM 1201 O O . THR A 1 157 ? 8.575 -7.537 -2.380 1.00 91.75 157 THR A O 1
ATOM 1204 N N . ARG A 1 158 ? 7.156 -9.282 -2.354 1.00 93.81 158 ARG A N 1
ATOM 1205 C CA . ARG A 1 158 ? 6.807 -9.118 -0.926 1.00 93.81 158 ARG A CA 1
ATOM 1206 C C . ARG A 1 158 ? 8.025 -9.255 -0.014 1.00 93.81 158 ARG A C 1
ATOM 1208 O O . ARG A 1 158 ? 8.212 -8.442 0.882 1.00 93.81 158 ARG A O 1
ATOM 1215 N N . ASN A 1 159 ? 8.887 -10.238 -0.262 1.00 94.56 159 ASN A N 1
ATOM 1216 C CA . ASN A 1 159 ? 10.091 -10.466 0.534 1.00 94.56 159 ASN A CA 1
ATOM 1217 C C . ASN A 1 159 ? 11.072 -9.298 0.415 1.00 94.56 159 ASN A C 1
ATOM 1219 O O . ASN A 1 159 ? 11.606 -8.843 1.426 1.00 94.56 159 ASN A O 1
ATOM 1223 N N . ARG A 1 160 ? 11.281 -8.762 -0.794 1.00 94.69 160 ARG A N 1
ATOM 1224 C CA . ARG A 1 160 ? 12.082 -7.542 -0.982 1.00 94.69 160 ARG A CA 1
ATOM 1225 C C . ARG A 1 160 ? 11.468 -6.348 -0.267 1.00 94.69 160 ARG A C 1
ATOM 1227 O O . ARG A 1 160 ? 12.209 -5.616 0.376 1.00 94.69 160 ARG A O 1
ATOM 1234 N N . TYR A 1 161 ? 10.152 -6.171 -0.354 1.00 96.62 161 TYR A N 1
ATOM 1235 C CA . TYR A 1 161 ? 9.463 -5.099 0.353 1.00 96.62 161 TYR A CA 1
ATOM 1236 C C . TYR A 1 161 ? 9.670 -5.211 1.868 1.00 96.62 161 TYR A C 1
ATOM 1238 O O . TYR A 1 161 ? 10.160 -4.276 2.486 1.00 96.62 161 TYR A O 1
ATOM 1246 N N . ASN A 1 162 ? 9.396 -6.377 2.457 1.00 94.12 162 ASN A N 1
ATOM 1247 C CA . ASN A 1 162 ? 9.440 -6.583 3.908 1.00 94.12 162 ASN A CA 1
ATOM 1248 C C . ASN A 1 162 ? 10.859 -6.542 4.501 1.00 94.12 162 ASN A C 1
ATOM 1250 O O . ASN A 1 162 ? 11.020 -6.205 5.669 1.00 94.12 162 ASN A O 1
ATOM 1254 N N . THR A 1 163 ? 11.888 -6.915 3.731 1.00 94.88 163 THR A N 1
ATOM 1255 C CA . THR A 1 163 ? 13.263 -7.075 4.252 1.00 94.88 163 THR A CA 1
ATOM 1256 C C . THR A 1 163 ? 14.220 -5.950 3.872 1.00 94.88 163 THR A C 1
ATOM 1258 O O . THR A 1 163 ? 15.368 -5.952 4.325 1.00 94.88 163 THR A O 1
ATOM 1261 N N . LYS A 1 164 ? 13.800 -5.010 3.018 1.00 96.62 164 LYS A N 1
ATOM 1262 C CA . LYS A 1 164 ? 14.651 -3.919 2.535 1.00 96.62 164 LYS A CA 1
ATOM 1263 C C . LYS A 1 164 ? 13.983 -2.572 2.763 1.00 96.62 164 LYS A C 1
ATOM 1265 O O . LYS A 1 164 ? 12.811 -2.395 2.461 1.00 96.62 164 LYS A O 1
ATOM 1270 N N . THR A 1 165 ? 14.779 -1.610 3.211 1.00 95.38 165 THR A N 1
ATOM 1271 C CA . THR A 1 165 ? 14.415 -0.193 3.194 1.00 95.38 165 THR A CA 1
ATOM 1272 C C . THR A 1 165 ? 14.539 0.354 1.778 1.00 95.38 165 THR A C 1
ATOM 1274 O O . THR A 1 165 ? 15.509 0.060 1.071 1.00 95.38 165 THR A O 1
ATOM 1277 N N . SER A 1 166 ? 13.574 1.175 1.373 1.00 94.31 166 SER A N 1
ATOM 1278 C CA . SER A 1 166 ? 13.640 1.891 0.107 1.00 94.31 166 SER A CA 1
ATOM 1279 C C . SER A 1 166 ? 14.691 3.000 0.127 1.00 94.31 166 SER A C 1
ATOM 1281 O O . SER A 1 166 ? 14.798 3.783 1.069 1.00 94.31 166 SER A O 1
ATOM 1283 N N . ASN A 1 167 ? 15.400 3.160 -0.993 1.00 90.69 167 ASN A N 1
ATOM 1284 C CA . ASN A 1 167 ? 16.293 4.301 -1.211 1.00 90.69 167 ASN A CA 1
ATOM 1285 C C . ASN A 1 167 ? 15.541 5.648 -1.272 1.00 90.69 167 ASN A C 1
ATOM 1287 O O . ASN A 1 167 ? 16.158 6.706 -1.120 1.00 90.69 167 ASN A O 1
ATOM 1291 N N . ARG A 1 168 ? 14.225 5.632 -1.530 1.00 88.69 168 ARG A N 1
ATOM 1292 C CA . ARG A 1 168 ? 13.358 6.817 -1.538 1.00 88.69 168 ARG A CA 1
ATOM 1293 C C . ARG A 1 168 ? 12.886 7.217 -0.145 1.00 88.69 168 ARG A C 1
ATOM 1295 O O . ARG A 1 168 ? 12.566 8.391 0.014 1.00 88.69 168 ARG A O 1
ATOM 1302 N N . ALA A 1 169 ? 12.908 6.318 0.843 1.00 87.94 169 ALA A N 1
ATOM 1303 C CA . ALA A 1 169 ? 12.430 6.585 2.204 1.00 87.94 169 ALA A CA 1
ATOM 1304 C C . ALA A 1 169 ? 13.035 7.872 2.795 1.00 87.94 169 ALA A C 1
ATOM 1306 O O . ALA A 1 169 ? 12.313 8.778 3.206 1.00 87.94 169 ALA A O 1
ATOM 1307 N N . HIS A 1 170 ? 14.359 8.032 2.686 1.00 80.00 170 HIS A N 1
ATOM 1308 C CA . HIS A 1 170 ? 15.080 9.214 3.177 1.00 80.00 170 HIS A CA 1
ATOM 1309 C C . HIS A 1 170 ? 14.712 10.534 2.476 1.00 80.00 170 HIS A C 1
ATOM 1311 O O . HIS A 1 170 ? 15.017 11.602 2.994 1.00 80.00 170 HIS A O 1
ATOM 1317 N N . ARG A 1 171 ? 14.074 10.486 1.301 1.00 76.31 171 ARG A N 1
ATOM 1318 C CA . ARG A 1 171 ? 13.773 11.667 0.471 1.00 76.31 171 ARG A CA 1
ATOM 1319 C C . ARG A 1 171 ? 12.320 12.126 0.566 1.00 76.31 171 ARG A C 1
ATOM 1321 O O . ARG A 1 171 ? 11.995 13.176 0.014 1.00 76.31 171 ARG A O 1
ATOM 1328 N N . ILE A 1 172 ? 11.455 11.356 1.232 1.00 75.25 172 ILE A N 1
ATOM 1329 C CA . ILE A 1 172 ? 10.016 11.635 1.317 1.00 75.25 172 ILE A CA 1
ATOM 1330 C C . ILE A 1 172 ? 9.762 13.018 1.942 1.00 75.25 172 ILE A C 1
ATOM 1332 O O . ILE A 1 172 ? 9.024 13.809 1.364 1.00 75.25 172 ILE A O 1
ATOM 1336 N N . GLY A 1 173 ? 10.466 13.376 3.021 1.00 61.31 173 GLY A N 1
ATOM 1337 C CA . GLY A 1 173 ? 10.333 14.685 3.681 1.00 61.31 173 GLY A CA 1
ATOM 1338 C C . GLY A 1 173 ? 11.010 15.867 2.972 1.00 61.31 173 GLY A C 1
ATOM 1339 O O . GLY A 1 173 ? 10.570 17.000 3.129 1.00 61.31 173 GLY A O 1
ATOM 1340 N N . GLU A 1 174 ? 12.056 15.631 2.175 1.00 59.62 174 GLU A N 1
ATOM 1341 C CA . GLU A 1 174 ? 12.834 16.710 1.538 1.00 59.62 174 GLU A CA 1
ATOM 1342 C C . GLU A 1 174 ? 12.231 17.187 0.212 1.00 59.62 174 GLU A C 1
ATOM 1344 O O . GLU A 1 174 ? 12.348 18.359 -0.141 1.00 59.62 174 GLU A O 1
ATOM 1349 N N . LYS A 1 175 ? 11.618 16.273 -0.553 1.00 54.34 175 LYS A N 1
ATOM 1350 C CA . LYS A 1 175 ? 11.252 16.521 -1.956 1.00 54.34 175 LYS A CA 1
ATOM 1351 C C . LYS A 1 175 ? 9.747 16.606 -2.217 1.00 54.34 175 LYS A C 1
ATOM 1353 O O . LYS A 1 175 ? 9.364 17.162 -3.240 1.00 54.34 175 LYS A O 1
ATOM 1358 N N . TYR A 1 176 ? 8.915 16.059 -1.328 1.00 55.47 176 TYR A N 1
ATOM 1359 C CA . TYR A 1 176 ? 7.486 15.823 -1.588 1.00 55.47 176 TYR A CA 1
ATOM 1360 C C . TYR A 1 176 ? 6.546 16.623 -0.665 1.00 55.47 176 TYR A C 1
ATOM 1362 O O . TYR A 1 176 ? 5.409 16.231 -0.431 1.00 55.47 176 TYR A O 1
ATOM 1370 N N . GLY A 1 177 ? 7.006 17.776 -0.160 1.00 50.12 177 GLY A N 1
ATOM 1371 C CA . GLY A 1 177 ? 6.113 18.827 0.352 1.00 50.12 177 GLY A CA 1
ATOM 1372 C C . GLY A 1 177 ? 5.600 18.670 1.787 1.00 50.12 177 GLY A C 1
ATOM 1373 O O . GLY A 1 177 ? 4.704 19.410 2.192 1.00 50.12 177 GLY A O 1
ATOM 1374 N N . PHE A 1 178 ? 6.171 17.778 2.596 1.00 54.91 178 PHE A N 1
ATOM 1375 C CA . PHE A 1 178 ? 5.877 17.753 4.029 1.00 54.91 178 PHE A CA 1
ATOM 1376 C C . PHE A 1 178 ? 6.594 18.933 4.690 1.00 54.91 178 PHE A C 1
ATOM 1378 O O . PHE A 1 178 ? 7.778 18.854 5.009 1.00 54.91 178 PHE A O 1
ATOM 1385 N N . GLY A 1 179 ? 5.898 20.063 4.838 1.00 45.41 179 GLY A N 1
ATOM 1386 C CA . GLY A 1 179 ? 6.427 21.230 5.540 1.00 45.41 179 GLY A CA 1
ATOM 1387 C C . GLY A 1 179 ? 7.070 20.816 6.865 1.00 45.41 179 GLY A C 1
ATOM 1388 O O . GLY A 1 179 ? 6.478 20.071 7.647 1.00 45.41 179 GLY A O 1
ATOM 1389 N N . SER A 1 180 ? 8.299 21.271 7.099 1.00 42.56 180 SER A N 1
ATOM 1390 C CA . SER A 1 180 ? 9.066 20.997 8.309 1.00 42.56 180 SER A CA 1
ATOM 1391 C C . SER A 1 180 ? 8.376 21.604 9.534 1.00 42.56 180 SER A C 1
ATOM 1393 O O . SER A 1 180 ? 8.671 22.713 9.977 1.00 42.56 180 SER A O 1
ATOM 1395 N N . VAL A 1 181 ? 7.450 20.867 10.141 1.00 46.84 181 VAL A N 1
ATOM 1396 C CA . VAL A 1 181 ? 6.962 21.199 11.479 1.00 46.84 181 VAL A CA 1
ATOM 1397 C C . VAL A 1 181 ? 8.052 20.786 12.466 1.00 46.84 181 VAL A C 1
ATOM 1399 O O . VAL A 1 181 ? 8.061 19.666 12.963 1.00 46.84 181 VAL A O 1
ATOM 1402 N N . GLY A 1 182 ? 9.003 21.690 12.733 1.00 39.03 182 GLY A N 1
ATOM 1403 C CA . GLY A 1 182 ? 9.877 21.563 13.904 1.00 39.03 182 GLY A CA 1
ATOM 1404 C C . GLY A 1 182 ? 11.373 21.833 13.753 1.00 39.03 182 GLY A C 1
ATOM 1405 O O . GLY A 1 182 ? 12.120 21.369 14.603 1.00 39.03 182 GLY A O 1
ATOM 1406 N N . ALA A 1 183 ? 11.851 22.619 12.785 1.00 37.50 183 ALA A N 1
ATOM 1407 C CA . ALA A 1 183 ? 13.173 23.242 12.933 1.00 37.50 183 ALA A CA 1
ATOM 1408 C C . ALA A 1 183 ? 13.037 24.514 13.788 1.00 37.50 183 ALA A C 1
ATOM 1410 O O . ALA A 1 183 ? 13.085 25.637 13.289 1.00 37.50 183 ALA A O 1
ATOM 1411 N N . ARG A 1 184 ? 12.806 24.350 15.096 1.00 38.81 184 ARG A N 1
ATOM 1412 C CA . ARG A 1 184 ? 12.964 25.459 16.042 1.00 38.81 184 ARG A CA 1
ATOM 1413 C C . ARG A 1 184 ? 14.459 25.716 16.151 1.00 38.81 184 ARG A C 1
ATOM 1415 O O . ARG A 1 184 ? 15.152 25.014 16.880 1.00 38.81 184 ARG A O 1
ATOM 1422 N N . THR A 1 185 ? 14.965 26.695 15.411 1.00 36.69 185 THR A N 1
ATOM 1423 C CA . THR A 1 185 ? 16.283 27.257 15.681 1.00 36.69 185 THR A CA 1
ATOM 1424 C C . THR A 1 185 ? 16.263 27.803 17.105 1.00 36.69 185 THR A C 1
ATOM 1426 O O . THR A 1 185 ? 15.682 28.855 17.370 1.00 36.69 185 THR A O 1
ATOM 1429 N N . SER A 1 186 ? 16.865 27.081 18.046 1.00 39.62 186 SER A N 1
ATOM 1430 C CA . SER A 1 186 ? 17.270 27.658 19.318 1.00 39.62 186 SER A CA 1
ATOM 1431 C C . SER A 1 186 ? 18.446 28.593 19.038 1.00 39.62 186 SER A C 1
ATOM 1433 O O . SER A 1 186 ? 19.606 28.208 19.173 1.00 39.62 186 SER A O 1
ATOM 1435 N N . SER A 1 187 ? 18.165 29.820 18.603 1.00 40.47 187 SER A N 1
ATOM 1436 C CA . SER A 1 187 ? 19.123 30.908 18.764 1.00 40.47 187 SER A CA 1
ATOM 1437 C C . SER A 1 187 ? 19.149 31.236 20.252 1.00 40.47 187 SER A C 1
ATOM 1439 O O . SER A 1 187 ? 18.263 31.920 20.769 1.00 40.47 187 SER A O 1
ATOM 1441 N N . GLY A 1 188 ? 20.116 30.637 20.945 1.00 32.44 188 GLY A N 1
ATOM 1442 C CA . GLY A 1 188 ? 20.433 30.957 22.323 1.00 32.44 188 GLY A CA 1
ATOM 1443 C C . GLY A 1 188 ? 20.743 32.443 22.445 1.00 32.44 188 GLY A C 1
ATOM 1444 O O . GLY A 1 188 ? 21.546 32.986 21.690 1.00 32.44 188 GLY A O 1
ATOM 1445 N N . ALA A 1 189 ? 20.073 33.083 23.394 1.00 37.19 189 ALA A N 1
ATOM 1446 C CA . ALA A 1 189 ? 20.542 34.324 23.971 1.00 37.19 189 ALA A CA 1
ATOM 1447 C C . ALA A 1 189 ? 21.767 34.007 24.837 1.00 37.19 189 ALA A C 1
ATOM 1449 O O . ALA A 1 189 ? 21.677 33.188 25.755 1.00 37.19 189 ALA A O 1
ATOM 1450 N N . SER A 1 190 ? 22.896 34.641 24.539 1.00 36.38 190 SER A N 1
ATOM 1451 C CA . SER A 1 190 ? 23.979 34.973 25.473 1.00 36.38 190 SER A CA 1
ATOM 1452 C C . SER A 1 190 ? 24.785 36.113 24.873 1.00 36.38 190 SER A C 1
ATOM 1454 O O . SER A 1 190 ? 25.149 35.991 23.683 1.00 36.38 190 SER A O 1
#

Radius of gyration: 18.61 Å; chains: 1; bounding box: 51×50×55 Å

pLDDT: mean 82.43, std 16.55, range [32.44, 97.5]

Foldseek 3Di:
DDDDDPLRVVLVVQVVVVCVPDVDPQCVVVSSCVSCVPRPVVLQQLWDWFAWLVRFIWIWFHQVPQKIKTQTPPLQAMWIWGADQQGKTFTDFGDLVCCVRLQLLVQLLVQWGRAPWDQPPVRSITDHPHGTDGDDCPDPSVPGRRNVRSNPDDPVSSCSSNPGGHPCSVVCCPRRDGPPPDPPPPPDDD